Protein AF-H1Z1D9-F1 (afdb_monomer_lite)

Foldseek 3Di:
DPPPPLDDDDDDDDPDDDDPDDDDDDDDDDDDDDDDDDDDDDDDDDDDDDDDDDDPPPPPVPVVVVVVQLLVLLLVVVLLLQLLDQDKAFLLLVQVLVVVCVVVVLDPNHPFAFAADQQFTDTPSNVCCQCPPDPCPQQKDWDADDPPRPFRRTIIGGDPSSNVVNVCVVPPPPDDPSNVSSSVSSSSSSVLSVVADRLLSSLCRCQVPVNSNPHHPCPVVSLVCQLVRLVVCVVVVNDDPVVSCSRNPDDGDDDD

Structure (mmCIF, N/CA/C/O backbone):
data_AF-H1Z1D9-F1
#
_entry.id   AF-H1Z1D9-F1
#
loop_
_atom_site.group_PDB
_atom_site.id
_atom_site.type_symbol
_atom_site.label_atom_id
_atom_site.label_alt_id
_atom_site.label_comp_id
_atom_site.label_asym_id
_atom_site.label_entity_id
_atom_site.label_seq_id
_atom_site.pdbx_PDB_ins_code
_atom_site.Cartn_x
_atom_site.Cartn_y
_atom_site.Cartn_z
_atom_site.occupancy
_atom_site.B_iso_or_equiv
_atom_site.auth_seq_id
_atom_site.auth_comp_id
_atom_site.auth_asym_id
_atom_site.auth_atom_id
_atom_site.pdbx_PDB_model_num
ATOM 1 N N . MET A 1 1 ? 13.075 8.655 -6.740 1.00 42.19 1 MET A N 1
ATOM 2 C CA . MET A 1 1 ? 11.912 9.385 -6.188 1.00 42.19 1 MET A CA 1
ATOM 3 C C . MET A 1 1 ? 12.407 10.144 -4.973 1.00 42.19 1 MET A C 1
ATOM 5 O O . MET A 1 1 ? 12.744 9.509 -3.983 1.00 42.19 1 MET A O 1
ATOM 9 N N . ASN A 1 2 ? 12.557 11.463 -5.086 1.00 28.14 2 ASN A N 1
ATOM 10 C CA . ASN A 1 2 ? 12.865 12.292 -3.929 1.00 28.14 2 ASN A CA 1
ATOM 11 C C . ASN A 1 2 ? 11.572 12.380 -3.106 1.00 28.14 2 ASN A C 1
ATOM 13 O O . ASN A 1 2 ? 10.564 12.882 -3.600 1.00 28.14 2 ASN A O 1
ATOM 17 N N . TYR A 1 3 ? 11.547 11.786 -1.911 1.00 40.91 3 TYR A N 1
ATOM 18 C CA . TYR A 1 3 ? 10.323 11.652 -1.103 1.00 40.91 3 TYR A CA 1
ATOM 19 C C . TYR A 1 3 ? 9.764 12.999 -0.603 1.00 40.91 3 TYR A C 1
ATOM 21 O O . TYR A 1 3 ? 8.653 13.031 -0.061 1.00 40.91 3 TYR A O 1
ATOM 29 N N . ASP A 1 4 ? 10.505 14.080 -0.856 1.00 38.09 4 ASP A N 1
ATOM 30 C CA . ASP A 1 4 ? 10.227 15.456 -0.453 1.00 38.09 4 ASP A CA 1
ATOM 31 C C . ASP A 1 4 ? 9.283 16.216 -1.405 1.00 38.09 4 ASP A C 1
ATOM 33 O O . ASP A 1 4 ? 8.712 17.225 -1.009 1.00 38.09 4 ASP A O 1
ATOM 37 N N . GLU A 1 5 ? 9.038 15.740 -2.633 1.00 39.59 5 GLU A N 1
ATOM 38 C CA . GLU A 1 5 ? 8.245 16.495 -3.632 1.00 39.59 5 GLU A CA 1
ATOM 39 C C . GLU A 1 5 ? 6.719 16.284 -3.549 1.00 39.59 5 GLU A C 1
ATOM 41 O O . GLU A 1 5 ? 5.964 16.772 -4.390 1.00 39.59 5 GLU A O 1
ATOM 46 N N . ILE A 1 6 ? 6.221 15.597 -2.517 1.00 43.16 6 ILE A N 1
ATOM 47 C CA . ILE A 1 6 ? 4.777 15.479 -2.248 1.00 43.16 6 ILE A CA 1
ATOM 48 C C . ILE A 1 6 ? 4.385 16.482 -1.154 1.00 43.16 6 ILE A C 1
ATOM 50 O O . ILE A 1 6 ? 4.041 16.083 -0.044 1.00 43.16 6 ILE A O 1
ATOM 54 N N . ASN A 1 7 ? 4.467 17.781 -1.446 1.00 34.72 7 ASN A N 1
ATOM 55 C CA . ASN A 1 7 ? 3.727 18.828 -0.730 1.00 34.72 7 ASN A CA 1
ATOM 56 C C . ASN A 1 7 ? 3.834 20.171 -1.462 1.00 34.72 7 ASN A C 1
ATOM 58 O O . ASN A 1 7 ? 4.865 20.824 -1.415 1.00 34.72 7 ASN A O 1
ATOM 62 N N . ASP A 1 8 ? 2.750 20.567 -2.124 1.00 35.97 8 ASP A N 1
ATOM 63 C CA . ASP A 1 8 ? 2.088 21.858 -1.912 1.00 35.97 8 ASP A CA 1
ATOM 64 C C . ASP A 1 8 ? 0.805 21.886 -2.758 1.00 35.97 8 ASP A C 1
ATOM 66 O O . ASP A 1 8 ? 0.793 21.423 -3.896 1.00 35.97 8 ASP A O 1
ATOM 70 N N . ASN A 1 9 ? -0.279 22.416 -2.184 1.00 36.91 9 ASN A N 1
ATOM 71 C CA . ASN A 1 9 ? -1.657 22.500 -2.711 1.00 36.91 9 ASN A CA 1
ATOM 72 C C . ASN A 1 9 ? -2.605 21.336 -2.384 1.00 36.91 9 ASN A C 1
ATOM 74 O O . ASN A 1 9 ? -3.095 20.674 -3.291 1.00 36.91 9 ASN A O 1
ATOM 78 N N . MET A 1 10 ? -2.960 21.148 -1.107 1.00 35.94 10 MET A N 1
ATOM 79 C CA . MET A 1 10 ? -4.277 20.593 -0.735 1.00 35.94 10 MET A CA 1
ATOM 80 C C . MET A 1 10 ? -4.768 21.231 0.569 1.00 35.94 10 MET A C 1
ATOM 82 O O . MET A 1 10 ? -4.711 20.622 1.637 1.00 35.94 10 MET A O 1
ATOM 86 N N . ALA A 1 11 ? -5.214 22.482 0.466 1.00 37.25 11 ALA A N 1
ATOM 87 C CA . ALA A 1 11 ? -6.194 23.051 1.380 1.00 37.25 11 ALA A CA 1
ATOM 88 C C . ALA A 1 11 ? -7.560 22.982 0.684 1.00 37.25 11 ALA A C 1
ATOM 90 O O . ALA A 1 11 ? -7.650 23.275 -0.505 1.00 37.25 11 ALA A O 1
ATOM 91 N N . AS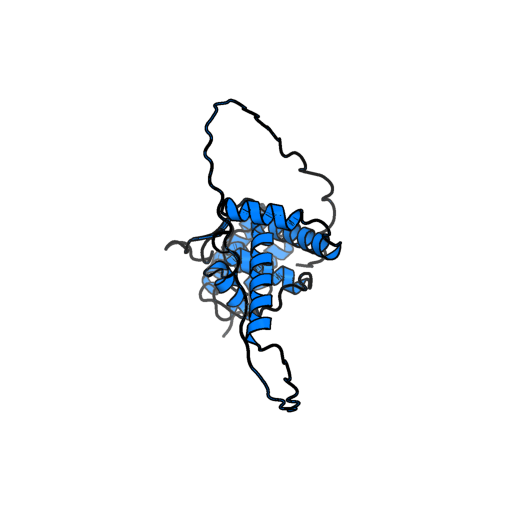P A 1 12 ? -8.569 22.575 1.449 1.00 38.94 12 ASP A N 1
ATOM 92 C CA . ASP A 1 12 ? -9.996 22.746 1.178 1.00 38.94 12 ASP A CA 1
ATOM 93 C C . ASP A 1 12 ? -10.566 22.065 -0.069 1.00 38.94 12 ASP A C 1
ATOM 95 O O . ASP A 1 12 ? -10.800 22.704 -1.083 1.00 38.94 12 ASP A O 1
ATOM 99 N N . GLU A 1 13 ? -10.913 20.781 0.043 1.00 39.66 13 GLU A N 1
ATOM 100 C CA . GLU A 1 13 ? -12.079 20.244 -0.670 1.00 39.66 13 GLU A CA 1
ATOM 101 C C . GLU A 1 13 ? -12.619 19.001 0.065 1.00 39.66 13 GLU A C 1
ATOM 103 O O . GLU A 1 13 ? -11.856 18.152 0.531 1.00 39.66 13 GLU A O 1
ATOM 108 N N . ASP A 1 14 ? -13.949 18.941 0.174 1.00 38.16 14 ASP A N 1
ATOM 109 C CA . ASP A 1 14 ? -14.804 17.908 0.781 1.00 38.16 14 ASP A CA 1
ATOM 110 C C . ASP A 1 14 ? -14.996 17.893 2.311 1.00 38.16 14 ASP A C 1
ATOM 112 O O . ASP A 1 14 ? -14.764 16.904 3.007 1.00 38.16 14 ASP A O 1
ATOM 116 N N . MET A 1 15 ? -15.607 18.973 2.815 1.00 42.34 15 MET A N 1
ATOM 117 C CA . MET A 1 15 ? -16.620 18.892 3.878 1.00 42.34 15 MET A CA 1
ATOM 118 C C . MET A 1 15 ? -18.004 19.249 3.316 1.00 42.34 15 MET A C 1
ATOM 120 O O . MET A 1 15 ? -18.524 20.328 3.577 1.00 42.34 15 MET A O 1
ATOM 124 N N . THR A 1 16 ? -18.629 18.348 2.559 1.00 36.41 16 THR A N 1
ATOM 125 C CA . THR A 1 16 ? -20.098 18.329 2.462 1.00 36.41 16 THR A CA 1
ATOM 126 C C . THR A 1 16 ? -20.572 16.880 2.489 1.00 36.41 16 THR A C 1
ATOM 128 O O . THR A 1 16 ? -20.627 16.209 1.465 1.00 36.41 16 THR A O 1
ATOM 131 N N . ASP A 1 17 ? -20.873 16.374 3.688 1.00 35.91 17 ASP A N 1
ATOM 132 C CA . ASP A 1 17 ? -21.684 15.166 3.837 1.00 35.91 17 ASP A CA 1
ATOM 133 C C . ASP A 1 17 ? -23.102 15.624 4.190 1.00 35.91 17 ASP A C 1
ATOM 135 O O . ASP A 1 17 ? -23.349 16.268 5.214 1.00 35.91 17 ASP A O 1
ATOM 139 N N . ASN A 1 18 ? -24.002 15.375 3.246 1.00 33.25 18 ASN A N 1
ATOM 140 C CA . ASN A 1 18 ? -25.396 15.778 3.260 1.00 33.25 18 ASN A CA 1
ATOM 141 C C . ASN A 1 18 ? -26.126 14.934 4.317 1.00 33.25 18 ASN A C 1
ATOM 143 O O . ASN A 1 18 ? -26.280 13.723 4.163 1.00 33.25 18 ASN A O 1
ATOM 147 N N . THR A 1 19 ? -26.523 15.560 5.422 1.00 34.78 19 THR A N 1
ATOM 148 C CA . THR A 1 19 ? -27.249 14.907 6.517 1.00 34.78 19 THR A CA 1
ATOM 149 C C . THR A 1 19 ? -28.750 15.041 6.286 1.00 34.78 19 THR A C 1
ATOM 151 O O . THR A 1 19 ? -29.388 15.956 6.796 1.00 34.78 19 THR A O 1
ATOM 154 N N . ASP A 1 20 ? -29.333 14.094 5.551 1.00 32.12 20 ASP A N 1
ATOM 155 C CA . ASP A 1 20 ? -30.786 13.903 5.553 1.00 32.12 20 ASP A CA 1
ATOM 156 C C . ASP A 1 20 ? -31.186 13.091 6.793 1.00 32.12 20 ASP A C 1
ATOM 158 O O . ASP A 1 20 ? -31.248 11.860 6.800 1.00 32.12 20 ASP A O 1
ATOM 162 N N . ILE A 1 21 ? -31.435 13.823 7.881 1.00 35.69 21 ILE A N 1
ATOM 163 C CA . ILE A 1 21 ? -32.107 13.333 9.085 1.00 35.69 21 ILE A CA 1
ATOM 164 C C . ILE A 1 21 ? -33.604 13.266 8.774 1.00 35.69 21 ILE A C 1
ATOM 166 O O . ILE A 1 21 ? -34.303 14.276 8.838 1.00 35.69 21 ILE A O 1
ATOM 170 N N . ASN A 1 22 ? -34.113 12.073 8.470 1.00 33.12 22 ASN A N 1
ATOM 171 C CA . ASN A 1 22 ? -35.552 11.819 8.482 1.00 33.12 22 ASN A CA 1
ATOM 172 C C . ASN A 1 22 ? -35.970 11.277 9.852 1.00 33.12 22 ASN A C 1
ATOM 174 O O . ASN A 1 22 ? -35.829 10.093 10.153 1.00 33.12 22 ASN A O 1
ATOM 178 N N . ASN A 1 23 ? -36.503 12.183 10.673 1.00 32.78 23 ASN A N 1
ATOM 179 C CA . ASN A 1 23 ? -37.298 11.861 11.849 1.00 32.78 23 ASN A CA 1
ATOM 180 C C . ASN A 1 23 ? -38.624 11.245 11.400 1.00 32.78 23 ASN A C 1
ATOM 182 O O . ASN A 1 23 ? -39.367 11.878 10.650 1.00 32.78 23 ASN A O 1
ATOM 186 N N . ASN A 1 24 ? -38.963 10.062 11.909 1.00 32.53 24 ASN A N 1
ATOM 187 C CA . ASN A 1 24 ? -40.350 9.626 11.918 1.00 32.53 24 ASN A CA 1
ATOM 188 C C . ASN A 1 24 ? -40.693 9.000 13.271 1.00 32.53 24 ASN A C 1
ATOM 190 O O . ASN A 1 24 ? -40.226 7.919 13.625 1.00 32.53 24 ASN A O 1
ATOM 194 N N . THR A 1 25 ? -41.490 9.748 14.026 1.00 34.12 25 THR A N 1
ATOM 195 C CA . THR A 1 25 ? -42.044 9.414 15.335 1.00 34.12 25 THR A CA 1
ATOM 196 C C . THR A 1 25 ? -43.510 9.042 15.152 1.00 34.12 25 THR A C 1
ATOM 198 O O . THR A 1 25 ? -44.300 9.846 14.671 1.00 34.12 25 THR A O 1
ATOM 201 N N . SER A 1 26 ? -43.879 7.832 15.549 1.00 33.22 26 SER A N 1
ATOM 202 C CA . SER A 1 26 ? -45.204 7.397 16.028 1.00 33.22 26 SER A CA 1
ATOM 203 C C . SER A 1 26 ? -45.014 5.920 16.382 1.00 33.22 26 SER A C 1
ATOM 205 O O . SER A 1 26 ? -44.344 5.212 15.641 1.00 33.22 26 SER A O 1
ATOM 207 N N . GLY A 1 27 ? -45.415 5.375 17.518 1.00 31.80 27 GLY A N 1
ATOM 208 C CA . GLY A 1 27 ? -46.494 5.666 18.452 1.00 31.80 27 GLY A CA 1
ATOM 209 C C . GLY A 1 27 ? -47.017 4.287 18.891 1.00 31.80 27 GLY A C 1
ATOM 210 O O . GLY A 1 27 ? -46.892 3.345 18.116 1.00 31.80 27 GLY A O 1
ATOM 211 N N . GLU A 1 28 ? -47.587 4.207 20.096 1.00 35.94 28 GLU A N 1
ATOM 212 C CA . GLU A 1 28 ? -48.205 3.042 20.779 1.00 35.94 28 GLU A CA 1
ATOM 213 C C . GLU A 1 28 ? -47.303 2.393 21.850 1.00 35.94 28 GLU A C 1
ATOM 215 O O . GLU A 1 28 ? -46.236 1.878 21.537 1.00 35.94 28 GLU A O 1
ATOM 220 N N . ASP A 1 29 ? -47.489 2.569 23.163 1.00 33.94 29 ASP A N 1
ATOM 221 C CA . ASP A 1 29 ? -48.585 2.443 24.158 1.00 33.94 29 ASP A CA 1
ATOM 222 C C . ASP A 1 29 ? -48.533 1.143 24.995 1.00 33.94 29 ASP A C 1
ATOM 224 O O . ASP A 1 29 ? -48.533 0.035 24.475 1.00 33.94 29 ASP A O 1
ATOM 228 N N . MET A 1 30 ? -48.523 1.373 26.316 1.00 37.16 30 MET A N 1
ATOM 229 C CA . MET A 1 30 ? -48.934 0.562 27.480 1.00 37.16 30 MET A CA 1
ATOM 230 C C . MET A 1 30 ? -48.513 -0.917 27.634 1.00 37.16 30 MET A C 1
ATOM 232 O O . MET A 1 30 ? -48.925 -1.801 26.893 1.00 37.16 30 MET A O 1
ATOM 236 N N . THR A 1 31 ? -47.901 -1.251 28.779 1.00 39.47 31 THR A N 1
ATOM 237 C CA . THR A 1 31 ? -48.629 -1.760 29.972 1.00 39.47 31 THR A CA 1
ATOM 238 C C . THR A 1 31 ? -47.690 -2.071 31.149 1.00 39.47 31 THR A C 1
ATOM 240 O O . THR A 1 31 ? -46.554 -2.508 30.978 1.00 39.47 31 THR A O 1
ATOM 243 N N . ASP A 1 32 ? -48.210 -1.818 32.353 1.00 33.72 32 ASP A N 1
ATOM 244 C CA . ASP A 1 32 ? -47.661 -2.126 33.677 1.00 33.72 32 ASP A CA 1
ATOM 245 C C . ASP A 1 32 ? -47.302 -3.608 33.875 1.00 33.72 32 ASP A C 1
ATOM 247 O O . ASP A 1 32 ? -48.065 -4.474 33.452 1.00 33.72 32 ASP A O 1
ATOM 251 N N . ASN A 1 33 ? -46.276 -3.914 34.687 1.00 36.16 33 ASN A N 1
ATOM 252 C CA . ASN A 1 33 ? -46.515 -4.754 35.868 1.00 36.16 33 ASN A CA 1
ATOM 253 C C . ASN A 1 33 ? -45.403 -4.698 36.934 1.00 36.16 33 ASN A C 1
ATOM 255 O O . ASN A 1 33 ? -44.207 -4.701 36.666 1.00 36.16 33 ASN A O 1
ATOM 259 N N . THR A 1 34 ? -45.911 -4.707 38.157 1.00 35.50 34 THR A N 1
ATOM 260 C CA . THR A 1 34 ? -45.347 -4.770 39.505 1.00 35.50 34 THR A CA 1
ATOM 261 C C . THR A 1 34 ? -44.345 -5.901 39.791 1.00 35.50 34 THR A C 1
ATOM 263 O O . THR A 1 34 ? -44.388 -6.959 39.168 1.00 35.50 34 THR A O 1
ATOM 266 N N . GLY A 1 35 ? -43.512 -5.728 40.832 1.00 31.30 35 GLY A N 1
ATOM 267 C CA . GLY A 1 35 ? -42.860 -6.870 41.490 1.00 31.30 35 GLY A CA 1
ATOM 268 C C . GLY A 1 35 ? -41.623 -6.570 42.337 1.00 31.30 35 GLY A C 1
ATOM 269 O O . GLY A 1 35 ? -40.514 -6.920 41.950 1.00 31.30 35 GLY A O 1
ATOM 270 N N . SER A 1 36 ? -41.809 -5.982 43.519 1.00 36.00 36 SER A N 1
ATOM 271 C CA . SER A 1 36 ? -40.799 -5.894 44.582 1.00 36.00 36 SER A CA 1
ATOM 272 C C . SER A 1 36 ? -40.370 -7.275 45.101 1.00 36.00 36 SER A C 1
ATOM 274 O O . SER A 1 36 ? -41.224 -8.137 45.314 1.00 36.00 36 SER A O 1
ATOM 276 N N . ARG A 1 37 ? -39.084 -7.445 45.446 1.00 36.78 37 ARG A N 1
ATOM 277 C CA . ARG A 1 37 ? -38.657 -8.300 46.572 1.00 36.78 37 ARG A CA 1
ATOM 278 C C . ARG A 1 37 ? -37.231 -7.979 47.035 1.00 36.78 37 ARG A C 1
ATOM 280 O O . ARG A 1 37 ? -36.258 -8.310 46.370 1.00 36.78 37 ARG A O 1
ATOM 287 N N . GLU A 1 38 ? -37.152 -7.358 48.208 1.00 39.19 38 GLU A N 1
ATOM 288 C CA . GLU A 1 38 ? -36.009 -7.397 49.124 1.00 39.19 38 GLU A CA 1
ATOM 289 C C . GLU A 1 38 ? -35.933 -8.781 49.780 1.00 39.19 38 GLU A C 1
ATOM 291 O O . GLU A 1 38 ? -36.987 -9.286 50.164 1.00 39.19 38 GLU A O 1
ATOM 296 N N . ILE A 1 39 ? -34.728 -9.333 49.994 1.00 37.66 39 ILE A N 1
ATOM 297 C CA . ILE A 1 39 ? -34.368 -10.112 51.197 1.00 37.66 39 ILE A CA 1
ATOM 298 C C . ILE A 1 39 ? -32.866 -9.906 51.483 1.00 37.66 39 ILE A C 1
ATOM 300 O O . ILE A 1 39 ? -32.019 -10.183 50.638 1.00 37.66 39 ILE A O 1
ATOM 304 N N . ASN A 1 40 ? -32.577 -9.426 52.694 1.00 31.92 40 ASN A N 1
ATOM 305 C CA . ASN A 1 40 ? -31.265 -9.337 53.342 1.00 31.92 40 ASN A CA 1
ATOM 306 C C . ASN A 1 40 ? -30.726 -10.722 53.749 1.00 31.92 40 ASN A C 1
ATOM 308 O O . ASN A 1 40 ? -31.523 -11.601 54.070 1.00 31.92 40 ASN A O 1
ATOM 312 N N . ASN A 1 41 ? -29.400 -10.883 53.851 1.00 33.19 41 ASN A N 1
ATOM 313 C CA . ASN A 1 41 ? -28.703 -11.228 55.108 1.00 33.19 41 ASN A CA 1
ATOM 314 C C . ASN A 1 41 ? -27.223 -11.598 54.872 1.00 33.19 41 ASN A C 1
ATOM 316 O O . ASN A 1 41 ? -26.903 -12.562 54.183 1.00 33.19 41 ASN A O 1
ATOM 320 N N . ASP A 1 42 ? -26.363 -10.818 55.520 1.00 36.12 42 ASP A N 1
ATOM 321 C CA . ASP A 1 42 ? -24.997 -11.114 55.993 1.00 36.12 42 ASP A CA 1
ATOM 322 C C . ASP A 1 42 ? -25.107 -11.781 57.404 1.00 36.12 42 ASP A C 1
ATOM 324 O O . ASP A 1 42 ? -26.243 -11.911 57.882 1.00 36.12 42 ASP A O 1
ATOM 328 N N . PRO A 1 43 ? -24.062 -12.044 58.226 1.00 57.59 43 PRO A N 1
ATOM 329 C CA . PRO A 1 43 ? -22.663 -12.479 58.032 1.00 57.59 43 PRO A CA 1
ATOM 330 C C . PRO A 1 43 ? -22.292 -13.716 58.903 1.00 57.59 43 PRO A C 1
ATOM 332 O O . PRO A 1 43 ? -22.938 -14.017 59.904 1.00 57.59 43 PRO A O 1
ATOM 335 N N . SER A 1 44 ? -21.157 -14.359 58.611 1.00 36.00 44 SER A N 1
ATOM 336 C CA . SER A 1 44 ? -20.278 -15.073 59.573 1.00 36.00 44 SER A CA 1
ATOM 337 C C . SER A 1 44 ? -19.058 -15.564 58.782 1.00 36.00 44 SER A C 1
ATOM 339 O O . SER A 1 44 ? -19.258 -16.148 57.724 1.00 36.00 44 SER A O 1
ATOM 341 N N . GLY A 1 45 ? -17.791 -15.389 59.143 1.00 32.69 45 GLY A N 1
ATOM 342 C CA . GLY A 1 45 ? -17.144 -15.221 60.439 1.00 32.69 45 GLY A CA 1
ATOM 343 C C . GLY A 1 45 ? -15.901 -16.130 60.425 1.00 32.69 45 GLY A C 1
ATOM 344 O O . GLY A 1 45 ? -15.989 -17.230 59.891 1.00 32.69 45 GLY A O 1
ATOM 345 N N . GLU A 1 46 ? -14.802 -15.656 61.027 1.00 36.44 46 GLU A N 1
ATOM 346 C CA . GLU A 1 46 ? -13.522 -16.351 61.310 1.00 36.44 46 GLU A CA 1
ATOM 347 C C . GLU A 1 46 ? -12.483 -16.450 60.171 1.00 36.44 46 GLU A C 1
ATOM 349 O O . GLU A 1 46 ? -12.825 -16.666 59.016 1.00 36.44 46 GLU A O 1
ATOM 354 N N . ASP A 1 47 ? -11.169 -16.437 60.406 1.00 33.50 47 ASP A N 1
ATOM 355 C CA . ASP A 1 47 ? -10.266 -15.731 61.331 1.00 33.50 47 ASP A CA 1
ATOM 356 C C . ASP A 1 47 ? -8.824 -16.020 60.830 1.00 33.50 47 ASP A C 1
ATOM 358 O O . ASP A 1 47 ? -8.585 -17.054 60.212 1.00 33.50 47 ASP A O 1
ATOM 362 N N . MET A 1 48 ? -7.887 -15.111 61.119 1.00 38.19 48 MET A N 1
ATOM 363 C CA . MET A 1 48 ? -6.411 -15.238 61.172 1.00 38.19 48 MET A CA 1
ATOM 364 C C . MET A 1 48 ? -5.616 -16.105 60.157 1.00 38.19 48 MET A C 1
ATOM 366 O O . MET A 1 48 ? -5.655 -17.331 60.156 1.00 38.19 48 MET A O 1
ATOM 370 N N . THR A 1 49 ? -4.636 -15.490 59.477 1.00 40.50 49 THR A N 1
ATOM 371 C CA . THR A 1 49 ? -3.219 -15.509 59.926 1.00 40.50 49 THR A CA 1
ATOM 372 C C . THR A 1 49 ? -2.314 -14.635 59.045 1.00 40.50 49 THR A C 1
ATOM 374 O O . THR A 1 49 ? -2.383 -14.657 57.817 1.00 40.50 49 THR A O 1
ATOM 377 N N . ASP A 1 50 ? -1.441 -13.878 59.715 1.00 37.28 50 ASP A N 1
ATOM 378 C CA . ASP A 1 50 ? -0.268 -13.198 59.163 1.00 37.28 50 ASP A CA 1
ATOM 379 C C . ASP A 1 50 ? 0.658 -14.172 58.421 1.00 37.28 50 ASP A C 1
ATOM 381 O O . ASP A 1 50 ? 1.032 -15.217 58.956 1.00 37.28 50 ASP A O 1
ATOM 385 N N . ASN A 1 51 ? 1.153 -13.761 57.252 1.00 37.91 51 ASN A N 1
ATOM 386 C CA . ASN A 1 51 ? 2.512 -14.112 56.858 1.00 37.91 51 ASN A CA 1
ATOM 387 C C . ASN A 1 51 ? 3.132 -13.003 56.003 1.00 37.91 51 ASN A C 1
ATOM 389 O O . ASN A 1 51 ? 2.900 -12.881 54.799 1.00 37.91 51 ASN A O 1
ATOM 393 N N . THR A 1 52 ? 3.948 -12.193 56.668 1.00 43.59 52 THR A N 1
ATOM 394 C CA . THR A 1 52 ? 4.929 -11.290 56.077 1.00 43.59 52 THR A CA 1
ATOM 395 C C . THR A 1 52 ? 5.936 -12.091 55.257 1.00 43.59 52 THR A C 1
ATOM 397 O O . THR A 1 52 ? 6.872 -12.683 55.790 1.00 43.59 52 THR A O 1
ATOM 400 N N . GLY A 1 53 ? 5.753 -12.083 53.943 1.00 31.58 53 GLY A N 1
ATOM 401 C CA . GLY A 1 53 ? 6.708 -12.614 52.986 1.00 31.58 53 GLY A CA 1
ATOM 402 C C . GLY A 1 53 ? 6.765 -11.693 51.784 1.00 31.58 53 GLY A C 1
ATOM 403 O O . GLY A 1 53 ? 6.110 -11.954 50.780 1.00 31.58 53 GLY A O 1
ATOM 404 N N . SER A 1 54 ? 7.530 -10.607 51.906 1.00 41.84 54 SER A N 1
ATOM 405 C CA . SER A 1 54 ? 7.914 -9.732 50.802 1.00 41.84 54 SER A CA 1
ATOM 406 C C . SER A 1 54 ? 8.596 -10.558 49.710 1.00 41.84 54 SER A C 1
ATOM 408 O O . SER A 1 54 ? 9.803 -10.784 49.736 1.00 41.84 54 SER A O 1
ATOM 410 N N . ARG A 1 55 ? 7.808 -11.047 48.754 1.00 37.00 55 ARG A N 1
ATOM 411 C CA . ARG A 1 55 ? 8.285 -11.387 47.421 1.00 37.00 55 ARG A CA 1
ATOM 412 C C . ARG A 1 55 ? 8.071 -10.138 46.595 1.00 37.00 55 ARG A C 1
ATOM 414 O O . ARG A 1 55 ? 6.937 -9.794 46.280 1.00 37.00 55 ARG A O 1
ATOM 421 N N . GLU A 1 56 ? 9.165 -9.452 46.294 1.00 39.59 56 GLU A N 1
ATOM 422 C CA . GLU A 1 56 ? 9.218 -8.525 45.173 1.00 39.59 56 GLU A CA 1
ATOM 423 C C . GLU A 1 56 ? 8.771 -9.306 43.935 1.00 39.59 56 GLU A C 1
ATOM 425 O O . GLU A 1 56 ? 9.509 -10.115 43.369 1.00 39.59 56 GLU A O 1
ATOM 430 N N . ILE A 1 57 ? 7.499 -9.139 43.577 1.00 39.31 57 ILE A N 1
ATOM 431 C CA . ILE A 1 57 ? 7.002 -9.510 42.266 1.00 39.31 57 ILE A CA 1
ATOM 432 C C . ILE A 1 57 ? 7.632 -8.475 41.344 1.00 39.31 57 ILE A C 1
ATOM 434 O O . ILE A 1 57 ? 7.143 -7.354 41.216 1.00 39.31 57 ILE A O 1
ATOM 438 N N . ASN A 1 58 ? 8.770 -8.837 40.758 1.00 36.69 58 ASN A N 1
ATOM 439 C CA . ASN A 1 58 ? 9.242 -8.199 39.545 1.00 36.69 58 ASN A CA 1
ATOM 440 C C . ASN A 1 58 ? 8.166 -8.456 38.486 1.00 36.69 58 ASN A C 1
ATOM 442 O O . ASN A 1 58 ? 8.197 -9.470 37.792 1.00 36.69 58 ASN A O 1
ATOM 446 N N . ASN A 1 59 ? 7.179 -7.562 38.429 1.00 42.06 59 ASN A N 1
ATOM 447 C CA . ASN A 1 59 ? 6.298 -7.389 37.288 1.00 42.06 59 ASN A CA 1
ATOM 448 C C . ASN A 1 59 ? 7.167 -6.843 36.152 1.00 42.06 59 ASN A C 1
ATOM 450 O O . ASN A 1 59 ? 7.161 -5.648 35.867 1.00 42.06 59 ASN A O 1
ATOM 454 N N . ASP A 1 60 ? 7.978 -7.711 35.553 1.00 48.44 60 ASP A N 1
ATOM 455 C CA . ASP A 1 60 ? 8.335 -7.520 34.158 1.00 48.44 60 ASP A CA 1
ATOM 456 C C . ASP A 1 60 ? 7.031 -7.778 33.395 1.00 48.44 60 ASP A C 1
ATOM 458 O O . ASP A 1 60 ? 6.514 -8.896 33.500 1.00 48.44 60 ASP A O 1
ATOM 462 N N . PRO A 1 61 ? 6.412 -6.767 32.753 1.00 43.78 61 PRO A N 1
ATOM 463 C CA . PRO A 1 61 ? 5.210 -6.986 31.966 1.00 43.78 61 PRO A CA 1
ATOM 464 C C . PRO A 1 61 ? 5.567 -8.028 30.913 1.00 43.78 61 PRO A C 1
ATOM 466 O O . PRO A 1 61 ? 6.356 -7.774 29.996 1.00 43.78 61 PRO A O 1
ATOM 469 N N . SER A 1 62 ? 5.060 -9.238 31.146 1.00 44.12 62 SER A N 1
ATOM 470 C CA . SER A 1 62 ? 5.326 -10.439 30.371 1.00 44.12 62 SER A CA 1
ATOM 471 C C . SER A 1 62 ? 5.205 -10.118 28.889 1.00 44.12 62 SER A C 1
ATOM 473 O O . SER A 1 62 ? 4.286 -9.396 28.504 1.00 44.12 62 SER A O 1
ATOM 475 N N . GLY A 1 63 ? 6.110 -10.646 28.059 1.00 52.56 63 GLY A N 1
ATOM 476 C CA . GLY A 1 63 ? 6.169 -10.361 26.617 1.00 52.56 63 GLY A CA 1
ATOM 477 C C . GLY A 1 63 ? 4.831 -10.484 25.871 1.00 52.56 63 GLY A C 1
ATOM 478 O O . GLY A 1 63 ? 4.656 -9.838 24.841 1.00 52.56 63 GLY A O 1
ATOM 479 N N . ASP A 1 64 ? 3.873 -11.223 26.430 1.00 59.03 64 ASP A N 1
ATOM 480 C CA . ASP A 1 64 ? 2.505 -11.363 25.933 1.00 59.03 64 ASP A CA 1
ATOM 481 C C . ASP A 1 64 ? 1.679 -10.058 26.001 1.00 59.03 64 ASP A C 1
ATOM 483 O O . ASP A 1 64 ? 0.947 -9.761 25.059 1.00 59.03 64 ASP A O 1
ATOM 487 N N . GLU A 1 65 ? 1.824 -9.230 27.046 1.00 60.16 65 GLU A N 1
ATOM 488 C CA . GLU A 1 65 ? 1.101 -7.946 27.156 1.00 60.16 65 GLU A CA 1
ATOM 489 C C . GLU A 1 65 ? 1.616 -6.929 26.129 1.00 60.16 65 GLU A C 1
ATOM 491 O O . GLU A 1 65 ? 0.830 -6.320 25.404 1.00 60.16 65 GLU A O 1
ATOM 496 N N . LYS A 1 66 ? 2.944 -6.818 25.981 1.00 63.09 66 LYS A N 1
ATOM 497 C CA . LYS A 1 66 ? 3.560 -5.945 24.964 1.00 63.09 66 LYS A CA 1
ATOM 498 C C . LYS A 1 66 ? 3.199 -6.378 23.543 1.00 63.09 66 LYS A C 1
ATOM 500 O O . LYS A 1 66 ? 2.962 -5.534 22.682 1.00 63.09 66 LYS A O 1
ATOM 505 N N . SER A 1 67 ? 3.146 -7.687 23.293 1.00 65.44 67 SER A N 1
ATOM 506 C CA . SER A 1 67 ? 2.735 -8.230 21.995 1.00 65.44 67 SER A CA 1
ATOM 507 C C . SER A 1 67 ? 1.278 -7.884 21.669 1.00 65.44 67 SER A C 1
ATOM 509 O O . SER A 1 67 ? 0.969 -7.556 20.521 1.00 65.44 67 SER A O 1
ATOM 511 N N . GLY A 1 68 ? 0.388 -7.927 22.666 1.00 76.12 68 GLY A N 1
ATOM 512 C CA . GLY A 1 68 ? -1.016 -7.553 22.502 1.00 76.12 68 GLY A CA 1
ATOM 513 C C . GLY A 1 68 ? -1.205 -6.076 22.147 1.00 76.12 68 GLY A C 1
ATOM 514 O O . GLY A 1 68 ? -1.924 -5.749 21.200 1.00 76.12 68 GLY A O 1
ATOM 515 N N . ASP A 1 69 ? -0.492 -5.183 22.836 1.00 82.19 69 ASP A N 1
ATOM 516 C CA . ASP A 1 69 ? -0.551 -3.740 22.574 1.00 82.19 69 ASP A CA 1
ATOM 517 C C . ASP A 1 69 ? -0.077 -3.385 21.155 1.00 82.19 69 ASP A C 1
ATOM 519 O O . ASP A 1 69 ? -0.702 -2.571 20.465 1.00 82.19 69 ASP A O 1
ATOM 523 N N . LEU A 1 70 ? 0.987 -4.039 20.676 1.00 85.75 70 LEU A N 1
ATOM 524 C CA . LEU A 1 70 ? 1.503 -3.842 19.318 1.00 85.75 70 LEU A CA 1
ATOM 525 C C . LEU A 1 70 ? 0.524 -4.333 18.246 1.00 85.75 70 LEU A C 1
ATOM 527 O O . LEU A 1 70 ? 0.306 -3.640 17.249 1.00 85.75 70 LEU A O 1
ATOM 531 N N . LYS A 1 71 ? -0.104 -5.498 18.446 1.00 88.69 71 LYS A N 1
ATOM 532 C CA . LYS A 1 71 ? -1.092 -6.034 17.497 1.00 88.69 71 LYS A CA 1
ATOM 533 C C . LYS A 1 71 ? -2.352 -5.166 17.454 1.00 88.69 71 LYS A C 1
ATOM 535 O O . LYS A 1 71 ? -2.842 -4.850 16.368 1.00 88.69 71 LYS A O 1
ATOM 540 N N . PHE A 1 72 ? -2.819 -4.685 18.606 1.00 91.38 72 PHE A N 1
ATOM 541 C CA . PHE A 1 72 ? -3.912 -3.716 18.673 1.00 91.38 72 PHE A CA 1
ATOM 542 C C . PHE A 1 72 ? -3.576 -2.416 17.927 1.00 91.38 72 PHE A C 1
ATOM 544 O O . PHE A 1 72 ? -4.398 -1.915 17.152 1.00 91.38 72 PHE A O 1
ATOM 551 N N . ALA A 1 73 ? -2.374 -1.869 18.127 1.00 90.44 73 ALA A N 1
ATOM 552 C CA . ALA A 1 73 ? -1.924 -0.664 17.432 1.00 90.44 73 ALA A CA 1
ATOM 553 C C . ALA A 1 73 ? -1.875 -0.868 15.909 1.00 90.44 73 ALA A C 1
ATOM 555 O O . ALA A 1 73 ? -2.393 -0.035 15.160 1.00 90.44 73 ALA A O 1
ATOM 556 N N . LEU A 1 74 ? -1.342 -2.005 15.454 1.00 92.19 74 LEU A N 1
ATOM 557 C CA . LEU A 1 74 ? -1.281 -2.376 14.042 1.00 92.19 74 LEU A CA 1
ATOM 558 C C . LEU A 1 74 ? -2.671 -2.461 13.406 1.00 92.19 74 LEU A C 1
ATOM 560 O O . LEU A 1 74 ? -2.916 -1.823 12.381 1.00 92.19 74 LEU A O 1
ATOM 564 N N . GLU A 1 75 ? -3.604 -3.190 14.018 1.00 95.19 75 GLU A N 1
ATOM 565 C CA . GLU A 1 75 ? -4.972 -3.301 13.505 1.00 95.19 75 GLU A CA 1
ATOM 566 C C . GLU A 1 75 ? -5.665 -1.931 13.426 1.00 95.19 75 GLU A C 1
ATOM 568 O O . GLU A 1 75 ? -6.347 -1.630 12.441 1.00 95.19 75 GLU A O 1
ATOM 573 N N . ASN A 1 76 ? -5.443 -1.050 14.408 1.00 94.12 76 ASN A N 1
ATOM 574 C CA . ASN A 1 76 ? -5.936 0.326 14.343 1.00 94.12 76 ASN A CA 1
ATOM 575 C C . ASN A 1 76 ? -5.305 1.105 13.186 1.00 94.12 76 ASN A C 1
ATOM 577 O O . ASN A 1 76 ? -6.021 1.785 12.450 1.00 94.12 76 ASN A O 1
ATOM 581 N N . SER A 1 77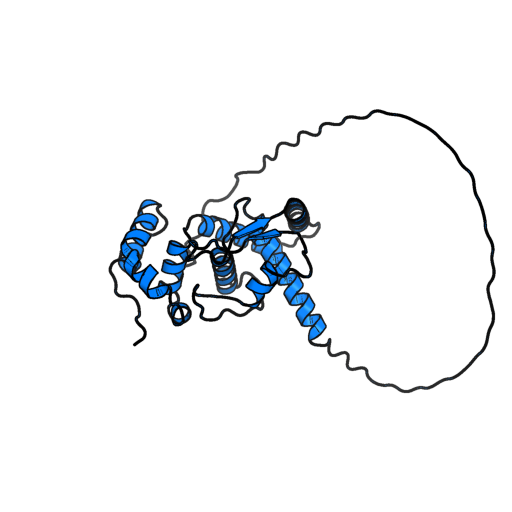 ? -3.997 0.996 12.964 1.00 94.00 77 SER A N 1
ATOM 582 C CA . SER A 1 77 ? -3.361 1.620 11.802 1.00 94.00 77 SER A CA 1
ATOM 583 C C . SER A 1 77 ? -3.922 1.076 10.485 1.00 94.00 77 SER A C 1
ATOM 585 O O . SER A 1 77 ? -4.164 1.859 9.563 1.00 94.00 77 SER A O 1
ATOM 587 N N . VAL A 1 78 ? -4.205 -0.230 10.394 1.00 96.00 78 VAL A N 1
ATOM 588 C CA . VAL A 1 78 ? -4.860 -0.837 9.223 1.00 96.00 78 VAL A CA 1
ATOM 589 C C . VAL A 1 78 ? -6.230 -0.201 9.014 1.00 96.00 78 VAL A C 1
ATOM 591 O O . VAL A 1 78 ? -6.514 0.287 7.919 1.00 96.00 78 VAL A O 1
ATOM 594 N N . LEU A 1 79 ? -7.047 -0.103 10.066 1.00 97.25 79 LEU A N 1
ATOM 595 C CA . LEU A 1 79 ? -8.349 0.563 10.020 1.00 97.25 79 LEU A CA 1
ATOM 596 C C . LEU A 1 79 ? -8.242 2.002 9.493 1.00 97.25 79 LEU A C 1
ATOM 598 O O . LEU A 1 79 ? -9.058 2.417 8.666 1.00 97.25 79 LEU A O 1
ATOM 602 N N . LEU A 1 80 ? -7.237 2.763 9.935 1.00 95.69 80 LEU A N 1
ATOM 603 C CA . LEU A 1 80 ? -7.027 4.143 9.495 1.00 95.69 80 LEU A CA 1
ATOM 604 C C . LEU A 1 80 ? -6.639 4.235 8.013 1.00 95.69 80 LEU A C 1
ATOM 606 O O . LEU A 1 80 ? -7.179 5.082 7.296 1.00 95.69 80 LEU A O 1
ATOM 610 N N . VAL A 1 81 ? -5.745 3.362 7.539 1.00 96.12 81 VAL A N 1
ATOM 611 C CA . VAL A 1 81 ? -5.332 3.308 6.125 1.00 96.12 81 VAL A CA 1
ATOM 612 C C . VAL A 1 81 ? -6.494 2.890 5.225 1.00 96.12 81 VAL A C 1
ATOM 614 O O . VAL A 1 81 ? -6.709 3.493 4.167 1.00 96.12 81 VAL A O 1
ATOM 617 N N . LEU A 1 82 ? -7.274 1.895 5.651 1.00 97.19 82 LEU A N 1
ATOM 618 C CA . LEU A 1 82 ? -8.465 1.448 4.937 1.00 97.19 82 LEU A CA 1
ATOM 619 C C . LEU A 1 82 ? -9.538 2.543 4.899 1.00 97.19 82 LEU A C 1
ATOM 621 O O . LEU A 1 82 ? -10.094 2.822 3.842 1.00 97.19 82 LEU A O 1
ATOM 625 N N . GLY A 1 83 ? -9.806 3.206 6.025 1.00 96.50 83 GLY A N 1
ATOM 626 C CA . GLY A 1 83 ? -10.842 4.237 6.123 1.00 96.50 83 GLY A CA 1
ATOM 627 C C . GLY A 1 83 ? -10.498 5.547 5.419 1.00 96.50 83 GLY A C 1
ATOM 628 O O . GLY A 1 83 ? -11.399 6.288 5.026 1.00 96.50 83 GLY A O 1
ATOM 629 N N . ALA A 1 84 ? -9.213 5.813 5.177 1.00 95.12 84 ALA A N 1
ATOM 630 C CA . ALA A 1 84 ? -8.759 6.991 4.444 1.00 95.12 84 ALA A CA 1
ATOM 631 C C . ALA A 1 84 ? -9.214 7.023 2.971 1.00 95.12 84 ALA A C 1
ATOM 633 O O . ALA A 1 84 ? -9.112 8.068 2.325 1.00 95.12 84 ALA A O 1
ATOM 634 N N . ASN A 1 85 ? -9.714 5.913 2.414 1.00 92.50 85 ASN A N 1
ATOM 635 C CA . ASN A 1 85 ? -10.314 5.894 1.083 1.00 92.50 85 ASN A CA 1
ATOM 636 C C . ASN A 1 85 ? -11.408 4.822 0.966 1.00 92.50 85 ASN A C 1
ATOM 638 O O . ASN A 1 85 ? -11.187 3.672 1.314 1.00 92.50 85 ASN A O 1
ATOM 642 N N . LYS A 1 86 ? -12.565 5.161 0.383 1.00 88.88 86 LYS A N 1
ATOM 643 C CA . LYS A 1 86 ? -13.700 4.227 0.237 1.00 88.88 86 LYS A CA 1
ATOM 644 C C . LYS A 1 86 ? -13.432 3.049 -0.724 1.00 88.88 86 LYS A C 1
ATOM 646 O O . LYS A 1 86 ? -14.210 2.098 -0.741 1.00 88.88 86 LYS A O 1
ATOM 651 N N . LYS A 1 87 ? -12.383 3.103 -1.554 1.00 92.25 87 LYS A N 1
ATOM 652 C CA . LYS A 1 87 ? -12.040 2.044 -2.519 1.00 92.25 87 LYS A CA 1
ATOM 653 C C . LYS A 1 87 ? -11.392 0.839 -1.833 1.00 92.25 87 LYS A C 1
ATOM 655 O O . LYS A 1 87 ? -10.552 1.008 -0.948 1.00 92.25 87 LYS A O 1
ATOM 660 N N . LYS A 1 88 ? -11.712 -0.363 -2.334 1.00 94.50 88 LYS A N 1
ATOM 661 C CA . LYS A 1 88 ? -10.990 -1.599 -1.993 1.00 94.50 88 LYS A CA 1
ATOM 662 C C . LYS A 1 88 ? -9.483 -1.431 -2.212 1.00 94.50 88 LYS A C 1
ATOM 664 O O . LYS A 1 88 ? -9.071 -0.680 -3.098 1.00 94.50 88 LYS A O 1
ATOM 669 N N . ILE A 1 89 ? -8.678 -2.130 -1.422 1.00 96.75 89 ILE A N 1
ATOM 670 C CA . ILE A 1 89 ? -7.215 -2.136 -1.530 1.00 96.75 89 ILE A CA 1
ATOM 671 C C . ILE A 1 89 ? -6.717 -3.568 -1.719 1.00 96.75 89 ILE A C 1
ATOM 673 O O . ILE A 1 89 ? -7.328 -4.483 -1.176 1.00 96.75 89 ILE A O 1
ATOM 677 N N . SER A 1 90 ? -5.646 -3.768 -2.480 1.00 97.31 90 SER A N 1
ATOM 678 C CA . SER A 1 90 ? -4.918 -5.038 -2.493 1.00 97.31 90 SER A CA 1
ATOM 679 C C . SER A 1 90 ? -4.047 -5.178 -1.236 1.00 97.31 90 SER A C 1
ATOM 681 O O . SER A 1 90 ? -3.628 -4.168 -0.661 1.00 97.31 90 SER A O 1
ATOM 683 N N . LEU A 1 91 ? -3.753 -6.405 -0.800 1.00 97.38 91 LEU A N 1
ATOM 684 C CA . LEU A 1 91 ? -2.800 -6.630 0.294 1.00 97.38 91 LEU A CA 1
ATOM 685 C C . LEU A 1 91 ? -1.421 -6.069 -0.079 1.00 97.38 91 LEU A C 1
ATOM 687 O O . LEU A 1 91 ? -0.823 -5.346 0.713 1.00 97.38 91 LEU A O 1
ATOM 691 N N . LEU A 1 92 ? -0.988 -6.276 -1.326 1.00 96.69 92 LEU A N 1
ATOM 692 C CA . LEU A 1 92 ? 0.225 -5.674 -1.875 1.00 96.69 92 LEU A CA 1
ATOM 693 C C . LEU A 1 92 ? 0.264 -4.159 -1.641 1.00 96.69 92 LEU A C 1
ATOM 695 O O . LEU A 1 92 ? 1.248 -3.628 -1.129 1.00 96.69 92 LEU A O 1
ATOM 699 N N . LEU A 1 93 ? -0.786 -3.440 -2.041 1.00 96.25 93 LEU A N 1
ATOM 700 C CA . LEU A 1 93 ? -0.809 -1.988 -1.918 1.00 96.25 93 LEU A CA 1
ATOM 701 C C . LEU A 1 93 ? -0.808 -1.545 -0.452 1.00 96.25 93 LEU A C 1
ATOM 703 O O . LEU A 1 93 ? -0.194 -0.527 -0.130 1.00 96.25 93 LEU A O 1
ATOM 707 N N . LEU A 1 94 ? -1.466 -2.301 0.431 1.00 96.62 94 LEU A N 1
ATOM 708 C CA . LEU A 1 94 ? -1.442 -2.046 1.869 1.00 96.62 94 LEU A CA 1
ATOM 709 C C . LEU A 1 94 ? -0.015 -2.149 2.421 1.00 96.62 94 LEU A C 1
ATOM 711 O O . LEU A 1 94 ? 0.449 -1.203 3.058 1.00 96.62 94 LEU A O 1
ATOM 715 N N . GLU A 1 95 ? 0.699 -3.230 2.096 1.00 95.94 95 GLU A N 1
ATOM 716 C CA . GLU A 1 95 ? 2.107 -3.439 2.462 1.00 95.94 95 GLU A CA 1
ATOM 717 C C . GLU A 1 95 ? 2.980 -2.256 2.022 1.00 95.94 95 GLU A C 1
ATOM 719 O O . GLU A 1 95 ? 3.740 -1.708 2.821 1.00 95.94 95 GLU A O 1
ATOM 724 N N . LYS A 1 96 ? 2.827 -1.778 0.775 1.00 94.69 96 LYS A N 1
ATOM 725 C CA . LYS A 1 96 ? 3.619 -0.636 0.272 1.00 94.69 96 LYS A CA 1
ATOM 726 C C . LYS A 1 96 ? 3.311 0.668 0.988 1.00 94.69 96 LYS A C 1
ATOM 728 O O . LYS A 1 96 ? 4.225 1.451 1.241 1.00 94.69 96 LYS A O 1
ATOM 733 N N . ILE A 1 97 ? 2.049 0.909 1.331 1.00 94.31 97 ILE A N 1
ATOM 734 C CA . ILE A 1 97 ? 1.676 2.094 2.107 1.00 94.31 97 ILE A CA 1
ATOM 735 C C . ILE A 1 97 ? 2.351 2.049 3.475 1.00 94.31 97 ILE A C 1
ATOM 737 O O . ILE A 1 97 ? 2.968 3.034 3.876 1.00 94.31 97 ILE A O 1
ATOM 741 N N . PHE A 1 98 ? 2.283 0.917 4.171 1.00 94.50 98 PHE A N 1
ATOM 742 C CA . PHE A 1 98 ? 2.904 0.783 5.483 1.00 94.50 98 PHE A CA 1
ATOM 743 C C . PHE A 1 98 ? 4.425 0.857 5.437 1.00 94.50 98 PHE A C 1
ATOM 745 O O . PHE A 1 98 ? 5.023 1.525 6.279 1.00 94.50 98 PHE A O 1
ATOM 752 N N . PHE A 1 99 ? 5.049 0.264 4.421 1.00 93.56 99 PHE A N 1
ATOM 753 C CA . PHE A 1 99 ? 6.487 0.379 4.221 1.00 93.56 99 PHE A CA 1
ATOM 754 C C . PHE A 1 99 ? 6.921 1.844 4.056 1.00 93.56 99 PHE A C 1
ATOM 756 O O . PHE A 1 99 ? 7.881 2.292 4.678 1.00 93.56 99 PHE A O 1
ATOM 763 N N . VAL A 1 100 ? 6.172 2.631 3.281 1.00 91.62 100 VAL A N 1
ATOM 764 C CA . VAL A 1 100 ? 6.452 4.061 3.080 1.00 91.62 100 VAL A CA 1
ATOM 765 C C . VAL A 1 100 ? 6.206 4.873 4.345 1.00 91.62 100 VAL A C 1
ATOM 767 O O . VAL A 1 100 ? 6.994 5.762 4.655 1.00 91.62 100 VAL A O 1
ATOM 770 N N . LEU A 1 101 ? 5.135 4.584 5.089 1.00 90.12 101 LEU A N 1
ATOM 771 C CA . LEU A 1 101 ? 4.872 5.243 6.372 1.00 90.12 101 LEU A CA 1
ATOM 772 C C . LEU A 1 101 ? 6.005 4.980 7.373 1.00 90.12 101 LEU A C 1
ATOM 774 O O . LEU A 1 101 ? 6.442 5.919 8.039 1.00 90.12 101 LEU A O 1
ATOM 778 N N . LYS A 1 102 ? 6.535 3.749 7.395 1.00 89.81 102 LYS A N 1
ATOM 779 C CA . LYS A 1 102 ? 7.717 3.380 8.179 1.00 89.81 102 LYS A CA 1
ATOM 780 C C . LYS A 1 102 ? 8.959 4.159 7.742 1.00 89.81 102 LYS A C 1
ATOM 782 O O . LYS A 1 102 ? 9.636 4.723 8.591 1.00 89.81 102 LYS A O 1
ATOM 787 N N . LEU A 1 103 ? 9.248 4.232 6.438 1.00 88.25 103 LEU A N 1
ATOM 788 C CA . LEU A 1 103 ? 10.406 4.982 5.921 1.00 88.25 103 LEU A CA 1
ATOM 789 C C . LEU A 1 103 ? 10.354 6.476 6.245 1.00 88.25 103 LEU A C 1
ATOM 791 O O . LEU A 1 103 ? 11.396 7.102 6.398 1.00 88.25 103 LEU A O 1
ATOM 795 N N . LYS A 1 104 ? 9.153 7.051 6.331 1.00 84.81 104 LYS A N 1
ATOM 796 C CA . LYS A 1 104 ? 8.967 8.458 6.694 1.00 84.81 104 LYS A CA 1
ATOM 797 C C . LYS A 1 104 ? 9.065 8.714 8.201 1.00 84.81 104 LYS A C 1
ATOM 799 O O . LYS A 1 104 ? 8.875 9.855 8.603 1.00 84.81 104 LYS A O 1
ATOM 804 N N . GLU A 1 105 ? 9.279 7.676 9.016 1.00 82.19 105 GLU A N 1
ATOM 805 C CA . GLU A 1 105 ? 9.248 7.745 10.487 1.00 82.19 105 GLU A CA 1
ATOM 806 C C . GLU A 1 105 ? 7.946 8.374 11.019 1.00 82.19 105 GLU A C 1
ATOM 808 O O . GLU A 1 105 ? 7.873 8.924 12.112 1.00 82.19 105 GLU A O 1
ATOM 813 N N . VAL A 1 106 ? 6.880 8.294 10.217 1.00 72.38 106 VAL A N 1
ATOM 814 C CA . VAL A 1 106 ? 5.595 8.948 10.488 1.00 72.38 106 VAL A CA 1
ATOM 815 C C . VAL A 1 106 ? 4.761 8.142 11.478 1.00 72.38 106 VAL A C 1
ATOM 817 O O . VAL A 1 106 ? 3.817 8.660 12.074 1.00 72.38 106 VAL A O 1
ATOM 820 N N . SER A 1 107 ? 5.089 6.871 11.668 1.00 59.84 107 SER A N 1
ATOM 821 C CA . SER A 1 107 ? 4.402 5.995 12.596 1.00 59.84 107 SER A CA 1
ATOM 822 C C . SER A 1 107 ? 5.288 5.625 13.778 1.00 59.84 107 SER A C 1
ATOM 824 O O . SER A 1 107 ? 5.958 4.598 13.770 1.00 59.84 107 SER A O 1
ATOM 826 N N . GLY A 1 108 ? 5.136 6.371 14.874 1.00 60.16 108 GLY A N 1
ATOM 827 C CA . GLY A 1 108 ? 5.458 5.864 16.216 1.00 60.16 108 GLY A CA 1
ATOM 828 C C . GLY A 1 108 ? 4.580 4.671 16.644 1.00 60.16 108 GLY A C 1
ATOM 829 O O . GLY A 1 108 ? 4.743 4.147 17.736 1.00 60.16 108 GLY A O 1
ATOM 830 N N . TYR A 1 109 ? 3.641 4.246 15.788 1.00 59.16 109 TYR A N 1
ATOM 831 C CA . TYR A 1 109 ? 2.663 3.178 16.021 1.00 59.16 109 TYR A CA 1
ATOM 832 C C . TYR A 1 109 ? 2.992 1.859 15.301 1.00 59.16 109 TYR A C 1
ATOM 834 O O . TYR A 1 109 ? 2.160 0.957 15.281 1.00 59.16 109 TYR A O 1
ATOM 842 N N . THR A 1 110 ? 4.151 1.743 14.642 1.00 62.53 110 THR A N 1
ATOM 843 C CA . THR A 1 110 ? 4.451 0.593 13.769 1.00 62.53 110 THR A CA 1
ATOM 844 C C . THR A 1 110 ? 5.860 0.043 13.994 1.00 62.53 110 THR A C 1
ATOM 846 O O . THR A 1 110 ? 6.764 0.246 13.180 1.00 62.53 110 THR A O 1
ATOM 849 N N . GLU A 1 111 ? 6.054 -0.689 15.086 1.00 70.62 111 GLU A N 1
ATOM 850 C CA . GLU A 1 111 ? 7.257 -1.499 15.308 1.00 70.62 111 GLU A CA 1
ATOM 851 C C . GLU A 1 111 ? 7.114 -2.875 14.640 1.00 70.62 111 GLU A C 1
ATOM 853 O O . GLU A 1 111 ? 7.078 -3.905 15.303 1.00 70.62 111 GLU A O 1
ATOM 858 N N . PHE A 1 112 ? 6.987 -2.913 13.313 1.00 77.88 112 PHE A N 1
ATOM 859 C CA . PHE A 1 112 ? 6.985 -4.184 12.583 1.00 77.88 112 PHE A CA 1
ATOM 860 C C . PHE A 1 112 ? 8.006 -4.220 11.459 1.00 77.88 112 PHE A C 1
ATOM 862 O O . PHE A 1 112 ? 8.400 -3.199 10.878 1.00 77.88 112 PHE A O 1
ATOM 869 N N . GLU A 1 113 ? 8.484 -5.426 11.184 1.00 88.31 113 GLU A N 1
ATOM 870 C CA . GLU A 1 113 ? 9.584 -5.684 10.267 1.00 88.31 113 GLU A CA 1
ATOM 871 C C . GLU A 1 113 ? 9.089 -5.964 8.849 1.00 88.31 113 GLU A C 1
ATOM 873 O O . GLU A 1 113 ? 7.980 -6.455 8.631 1.00 88.31 113 GLU A O 1
ATOM 878 N N . PHE A 1 114 ? 9.934 -5.605 7.882 1.00 93.25 114 PHE A N 1
ATOM 879 C CA . PHE A 1 114 ? 9.718 -5.884 6.469 1.00 93.25 114 PHE A CA 1
ATOM 880 C C . PHE A 1 114 ? 10.879 -6.723 5.961 1.00 93.25 114 PHE A C 1
ATOM 882 O O . PHE A 1 114 ? 12.044 -6.356 6.157 1.00 93.25 114 PHE A O 1
ATOM 889 N N . HIS A 1 115 ? 10.559 -7.800 5.256 1.00 93.44 115 HIS A N 1
ATOM 890 C CA . HIS A 1 115 ? 11.523 -8.759 4.726 1.00 93.44 115 HIS A CA 1
ATOM 891 C C . HIS A 1 115 ? 11.343 -8.943 3.213 1.00 93.44 115 HIS A C 1
ATOM 893 O O . HIS A 1 115 ? 10.271 -8.633 2.687 1.00 93.44 115 HIS A O 1
ATOM 899 N N . PRO A 1 116 ? 12.377 -9.427 2.497 1.00 93.50 116 PRO A N 1
ATOM 900 C CA . PRO A 1 116 ? 12.254 -9.804 1.090 1.00 93.50 116 PRO A CA 1
ATOM 901 C C . PRO A 1 116 ? 11.199 -10.892 0.878 1.00 93.50 116 PRO A C 1
ATOM 903 O O . PRO A 1 116 ? 11.177 -11.889 1.606 1.00 93.50 116 PRO A O 1
ATOM 906 N N . HIS A 1 117 ? 10.358 -10.721 -0.140 1.00 93.31 117 HIS A N 1
ATOM 907 C CA . HIS A 1 117 ? 9.238 -11.610 -0.445 1.00 93.31 117 HIS A CA 1
ATOM 908 C C . HIS A 1 117 ? 8.881 -11.558 -1.933 1.00 93.31 117 HIS A C 1
ATOM 910 O O . HIS A 1 117 ? 9.296 -10.647 -2.652 1.00 93.31 117 HIS A O 1
ATOM 916 N N . VAL A 1 118 ? 8.049 -12.499 -2.399 1.00 88.75 118 VAL A N 1
ATOM 917 C CA . VAL A 1 118 ? 7.608 -12.524 -3.800 1.00 88.75 118 VAL A CA 1
ATOM 918 C C . VAL A 1 118 ? 6.920 -11.234 -4.227 1.00 88.75 118 VAL A C 1
ATOM 920 O O . VAL A 1 118 ? 7.081 -10.800 -5.359 1.00 88.75 118 VAL A O 1
ATOM 923 N N . MET A 1 119 ? 6.255 -10.546 -3.304 1.00 90.75 119 MET A N 1
ATOM 924 C CA . MET A 1 119 ? 5.582 -9.266 -3.539 1.00 90.75 119 MET A CA 1
ATOM 925 C C . MET A 1 119 ? 6.432 -8.034 -3.156 1.00 90.75 119 MET A C 1
ATOM 927 O O . MET A 1 119 ? 5.897 -6.936 -3.014 1.00 90.75 119 MET A O 1
ATOM 931 N N . GLY A 1 120 ? 7.749 -8.177 -2.978 1.00 92.38 120 GLY A N 1
ATOM 932 C CA . GLY A 1 120 ? 8.653 -7.093 -2.567 1.00 92.38 120 GLY A CA 1
ATOM 933 C C . GLY A 1 120 ? 8.732 -6.954 -1.048 1.00 92.38 120 GLY A C 1
ATOM 934 O O . GLY A 1 120 ? 8.824 -7.952 -0.343 1.00 92.38 120 GLY A O 1
ATOM 935 N N . GLU A 1 121 ? 8.710 -5.724 -0.528 1.00 93.88 121 GLU A N 1
ATOM 936 C CA . GLU A 1 121 ? 8.665 -5.487 0.922 1.00 93.88 121 GLU A CA 1
ATOM 937 C C . GLU A 1 121 ? 7.382 -6.068 1.510 1.00 93.88 121 GLU A C 1
ATOM 939 O O . GLU A 1 121 ? 6.284 -5.718 1.065 1.00 93.88 121 GLU A O 1
ATOM 944 N N . TYR A 1 122 ? 7.540 -6.945 2.494 1.00 94.69 122 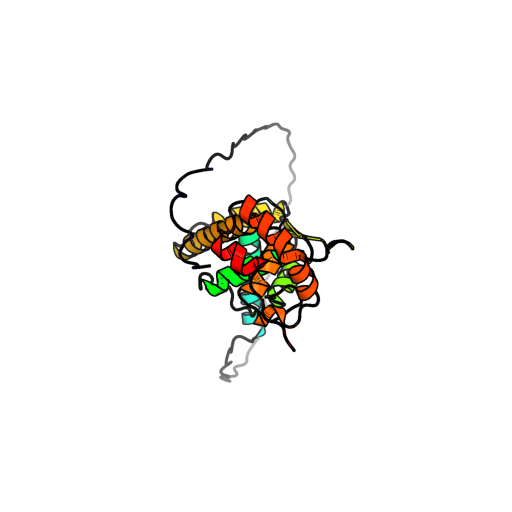TYR A N 1
ATOM 945 C CA . TYR A 1 122 ? 6.443 -7.709 3.066 1.00 94.69 122 TYR A CA 1
ATOM 946 C C . TYR A 1 122 ? 6.585 -7.864 4.578 1.00 94.69 122 TYR A C 1
ATOM 948 O O . TYR A 1 122 ? 7.690 -8.124 5.069 1.00 94.69 122 TYR A O 1
ATOM 956 N N . SER A 1 123 ? 5.471 -7.745 5.296 1.00 94.81 123 SER A N 1
ATOM 957 C CA . SER A 1 123 ? 5.395 -7.937 6.738 1.00 94.81 123 SER A CA 1
ATOM 958 C C . SER A 1 123 ? 4.403 -9.041 7.111 1.00 94.81 123 SER A C 1
ATOM 960 O O . SER A 1 123 ? 3.195 -8.900 6.952 1.00 94.81 123 SER A O 1
ATOM 962 N N . VAL A 1 124 ? 4.914 -10.123 7.708 1.00 94.44 124 VAL A N 1
ATOM 963 C CA . VAL A 1 124 ? 4.087 -11.233 8.228 1.00 94.44 124 VAL A CA 1
ATOM 964 C C . VAL A 1 124 ? 3.076 -10.735 9.266 1.00 94.44 124 VAL A C 1
ATOM 966 O O . VAL A 1 124 ? 1.951 -11.216 9.323 1.00 94.44 124 VAL A O 1
ATOM 969 N N . GLN A 1 125 ? 3.470 -9.756 10.083 1.00 93.75 125 GLN A N 1
ATOM 970 C CA . GLN A 1 125 ? 2.614 -9.184 11.124 1.00 93.75 125 GLN A CA 1
ATOM 971 C C . GLN A 1 125 ? 1.432 -8.420 10.515 1.00 93.75 125 GLN A C 1
ATOM 973 O O . GLN A 1 125 ? 0.316 -8.516 11.021 1.00 93.75 125 GLN A O 1
ATOM 978 N N . LEU A 1 126 ? 1.666 -7.683 9.424 1.00 95.19 126 LEU A N 1
ATOM 979 C CA . LEU A 1 126 ? 0.617 -6.955 8.716 1.00 95.19 126 LEU A CA 1
ATOM 980 C C . LEU A 1 126 ? -0.330 -7.909 7.982 1.00 95.19 126 LEU A C 1
ATOM 982 O O . LEU A 1 126 ? -1.545 -7.737 8.093 1.00 95.19 126 LEU A O 1
ATOM 986 N N . GLU A 1 127 ? 0.195 -8.931 7.298 1.00 96.19 127 GLU A N 1
ATOM 987 C CA . GLU A 1 127 ? -0.638 -9.977 6.696 1.00 96.19 127 GLU A CA 1
ATOM 988 C C . GLU A 1 127 ? -1.518 -10.657 7.754 1.00 96.19 127 GLU A C 1
ATOM 990 O O . GLU A 1 127 ? -2.737 -10.722 7.581 1.00 96.19 127 GLU A O 1
ATOM 995 N N . ASP A 1 128 ? -0.938 -11.103 8.874 1.00 95.56 128 ASP A N 1
ATOM 996 C CA . ASP A 1 128 ? -1.698 -11.763 9.940 1.00 95.56 128 ASP A CA 1
ATOM 997 C C . ASP A 1 128 ? -2.762 -10.839 10.541 1.00 95.56 128 ASP A C 1
ATOM 999 O O . ASP A 1 128 ? -3.908 -11.252 10.696 1.00 95.56 128 ASP A O 1
ATOM 1003 N N . ALA A 1 129 ? -2.438 -9.569 10.803 1.00 95.38 129 ALA A N 1
ATOM 1004 C CA . ALA A 1 129 ? -3.413 -8.603 11.305 1.00 95.38 129 ALA A CA 1
ATOM 1005 C C . ALA A 1 129 ? -4.592 -8.419 10.336 1.00 95.38 129 ALA A C 1
ATOM 1007 O O . ALA A 1 129 ? -5.734 -8.274 10.766 1.00 95.38 129 ALA A O 1
ATOM 1008 N N . VAL A 1 130 ? -4.340 -8.445 9.026 1.00 97.12 130 VAL A N 1
ATOM 1009 C CA . VAL A 1 130 ? -5.378 -8.308 7.998 1.00 97.12 130 VAL A CA 1
ATOM 1010 C C . VAL A 1 130 ? -6.224 -9.573 7.868 1.00 97.12 130 VAL A C 1
ATOM 1012 O O . VAL A 1 130 ? -7.451 -9.469 7.770 1.00 97.12 130 VAL A O 1
ATOM 1015 N N . ILE A 1 131 ? -5.593 -10.746 7.814 1.00 97.31 131 ILE A N 1
ATOM 1016 C CA . ILE A 1 131 ? -6.271 -12.021 7.555 1.00 97.31 131 ILE A CA 1
ATOM 1017 C C . ILE A 1 131 ? -6.970 -12.532 8.821 1.00 97.31 131 ILE A C 1
ATOM 1019 O O . ILE A 1 131 ? -8.107 -13.001 8.746 1.00 97.31 131 ILE A O 1
ATOM 1023 N N . ASN A 1 132 ? -6.328 -12.380 9.980 1.00 96.88 132 ASN A N 1
ATOM 1024 C CA . ASN A 1 132 ? -6.765 -12.880 11.281 1.00 96.88 132 ASN A CA 1
ATOM 1025 C C . ASN A 1 132 ? -6.833 -11.750 12.334 1.00 96.88 132 ASN A C 1
ATOM 1027 O O . ASN A 1 132 ? -6.117 -11.809 13.341 1.00 96.88 132 ASN A O 1
ATOM 1031 N N . PRO A 1 133 ? -7.697 -10.727 12.158 1.00 96.38 133 PRO A N 1
ATOM 1032 C CA . PRO A 1 133 ? -7.821 -9.660 13.144 1.00 96.38 133 PRO A CA 1
ATOM 1033 C C . PRO A 1 133 ? -8.302 -10.212 14.488 1.00 96.38 133 PRO A C 1
ATOM 1035 O O . PRO A 1 133 ? -9.307 -10.926 14.573 1.00 96.38 133 PRO A O 1
ATOM 1038 N N . GLU A 1 134 ? -7.604 -9.854 15.557 1.00 95.56 134 GLU A N 1
ATOM 1039 C CA . GLU A 1 134 ? -7.924 -10.257 16.922 1.00 95.56 134 GLU A CA 1
ATOM 1040 C C . GLU A 1 134 ? -8.780 -9.215 17.639 1.00 95.56 134 GLU A C 1
ATOM 1042 O O . GLU A 1 134 ? -9.745 -9.582 18.320 1.00 95.56 134 GLU A O 1
ATOM 1047 N N . TYR A 1 135 ? -8.472 -7.932 17.443 1.00 95.69 135 TYR A N 1
ATOM 1048 C CA . TYR A 1 135 ? -9.075 -6.824 18.180 1.00 95.69 135 TYR A CA 1
ATOM 1049 C C . TYR A 1 135 ? -10.210 -6.156 17.407 1.00 95.69 135 TYR A C 1
ATOM 1051 O O . TYR A 1 135 ? -11.254 -5.832 17.973 1.00 95.69 135 TYR A O 1
ATOM 1059 N N . LEU A 1 136 ? -10.039 -5.976 16.099 1.00 96.56 136 LEU A N 1
ATOM 1060 C CA . LEU A 1 136 ? -10.984 -5.306 15.206 1.00 96.56 136 LEU A CA 1
ATOM 1061 C C . LEU A 1 136 ? -11.726 -6.317 14.324 1.00 96.56 136 LEU A C 1
ATOM 1063 O O . LEU A 1 136 ? -11.924 -6.122 13.121 1.00 96.56 136 LEU A O 1
ATOM 1067 N N . LYS A 1 137 ? -12.168 -7.419 14.939 1.00 96.44 137 LYS A N 1
ATOM 1068 C CA . LYS A 1 137 ? -12.920 -8.490 14.272 1.00 96.44 137 LYS A CA 1
ATOM 1069 C C . LYS A 1 137 ? -14.124 -7.935 13.516 1.00 96.44 137 LYS A C 1
ATOM 1071 O O . LYS A 1 137 ? -14.984 -7.262 14.078 1.00 96.44 137 LYS A O 1
ATOM 1076 N N . GLY A 1 138 ? -14.196 -8.256 12.226 1.00 96.94 138 GLY A N 1
ATOM 1077 C CA . GLY A 1 138 ? -15.295 -7.841 11.355 1.00 96.94 138 GLY A CA 1
ATOM 1078 C C . GLY A 1 138 ? -15.244 -6.382 10.896 1.00 96.94 138 GLY A C 1
ATOM 1079 O O . GLY A 1 138 ? -16.164 -5.955 10.198 1.00 96.94 138 GLY A O 1
ATOM 1080 N N . ALA A 1 139 ? -14.195 -5.615 11.218 1.00 98.19 139 ALA A N 1
ATOM 1081 C CA . ALA A 1 139 ? -14.024 -4.257 10.699 1.00 98.19 139 ALA A CA 1
ATOM 1082 C C . ALA A 1 139 ? -13.751 -4.246 9.181 1.00 98.19 139 ALA A C 1
ATOM 1084 O O . ALA A 1 139 ? -14.161 -3.337 8.457 1.00 98.19 139 ALA A O 1
ATOM 1085 N N . TRP A 1 140 ? -13.129 -5.293 8.652 1.00 98.56 140 TRP A N 1
ATOM 1086 C CA . TRP A 1 140 ? -12.949 -5.486 7.217 1.00 98.56 140 TRP A CA 1
ATOM 1087 C C . TRP A 1 140 ? -13.202 -6.930 6.817 1.00 98.56 140 TRP A C 1
ATOM 1089 O O . TRP A 1 140 ? -13.301 -7.837 7.643 1.00 98.56 140 TRP A O 1
ATOM 1099 N N . LYS A 1 141 ? -13.320 -7.121 5.508 1.00 98.00 141 LYS A N 1
ATOM 1100 C CA . LYS A 1 141 ? -13.328 -8.419 4.858 1.00 98.00 141 LYS A CA 1
ATOM 1101 C C . LYS A 1 141 ? -12.105 -8.512 3.959 1.00 98.00 141 LYS A C 1
ATOM 1103 O O . LYS A 1 141 ? -11.928 -7.667 3.080 1.00 98.00 141 LYS A O 1
ATOM 1108 N N . TYR A 1 142 ? -11.313 -9.555 4.166 1.00 98.19 142 TYR A N 1
ATOM 1109 C CA . TYR A 1 142 ? -10.288 -9.987 3.229 1.00 98.19 142 TYR A CA 1
ATOM 1110 C C . TYR A 1 142 ? -10.880 -11.009 2.247 1.00 98.19 142 TYR A C 1
ATOM 1112 O O . TYR A 1 142 ? -11.701 -11.851 2.617 1.00 98.19 142 TYR A O 1
ATOM 1120 N N . THR A 1 143 ? -10.512 -10.889 0.978 1.00 97.50 143 THR A N 1
ATOM 1121 C CA . THR A 1 143 ? -10.859 -11.819 -0.099 1.00 97.50 143 THR A CA 1
ATOM 1122 C C . THR A 1 143 ? -9.557 -12.317 -0.700 1.00 97.50 143 THR A C 1
ATOM 1124 O O . THR A 1 143 ? -8.736 -11.497 -1.108 1.00 97.50 143 THR A O 1
ATOM 1127 N N . LEU A 1 144 ? -9.378 -13.638 -0.736 1.00 95.81 144 LEU A N 1
ATOM 1128 C CA . LEU A 1 144 ? -8.213 -14.274 -1.350 1.00 95.81 144 LEU A CA 1
ATOM 1129 C C . LEU A 1 144 ? -8.078 -13.859 -2.827 1.00 95.81 144 LEU A C 1
ATOM 1131 O O . LEU A 1 144 ? -9.095 -13.552 -3.454 1.00 95.81 144 LEU A O 1
ATOM 1135 N N . PRO A 1 145 ? -6.850 -13.826 -3.372 1.00 94.44 145 PRO A N 1
ATOM 1136 C CA . PRO A 1 145 ? -6.645 -13.582 -4.795 1.00 94.44 145 PRO A CA 1
ATOM 1137 C C . PRO A 1 145 ? -7.323 -14.677 -5.632 1.00 94.44 145 PRO A C 1
ATOM 1139 O O . PRO A 1 145 ? -7.317 -15.853 -5.257 1.00 94.44 145 PRO A O 1
ATOM 1142 N N . ASP A 1 146 ? -7.907 -14.278 -6.761 1.00 92.38 146 ASP A N 1
ATOM 1143 C CA . ASP A 1 146 ? -8.433 -15.208 -7.762 1.00 92.38 146 ASP A CA 1
ATOM 1144 C C . ASP A 1 146 ? -7.274 -15.921 -8.490 1.00 92.38 146 ASP A C 1
ATOM 1146 O O . ASP A 1 146 ? -6.115 -15.517 -8.400 1.00 92.38 146 ASP A O 1
ATOM 1150 N N . SER A 1 147 ? -7.557 -16.999 -9.229 1.00 89.94 147 SER A N 1
ATOM 1151 C CA . SER A 1 147 ? -6.510 -17.800 -9.894 1.00 89.94 147 SER A CA 1
ATOM 1152 C C . SER A 1 147 ? -5.695 -17.041 -10.951 1.00 89.94 147 SER A C 1
ATOM 1154 O O . SER A 1 147 ? -4.611 -17.485 -11.315 1.00 89.94 147 SER A O 1
ATOM 1156 N N . ASP A 1 148 ? -6.241 -15.948 -11.480 1.00 89.56 148 ASP A N 1
ATOM 1157 C CA . ASP A 1 148 ? -5.623 -15.041 -12.452 1.00 89.56 148 ASP A CA 1
ATOM 1158 C C . ASP A 1 148 ? -5.039 -13.773 -11.802 1.00 89.56 148 ASP A C 1
ATOM 1160 O O . ASP A 1 148 ? -4.495 -12.906 -12.490 1.00 89.56 148 ASP A O 1
ATOM 1164 N N . ASP A 1 149 ? -5.130 -13.651 -10.477 1.00 91.25 149 ASP A N 1
ATOM 1165 C CA . ASP A 1 149 ? -4.567 -12.542 -9.722 1.00 91.25 149 ASP A CA 1
ATOM 1166 C C . ASP A 1 149 ? -3.152 -12.875 -9.244 1.00 91.25 149 ASP A C 1
ATOM 1168 O O . ASP A 1 149 ? -2.920 -13.424 -8.167 1.00 91.25 149 ASP A O 1
ATOM 1172 N N . HIS A 1 150 ? -2.186 -12.512 -10.081 1.00 88.00 150 HIS A N 1
ATOM 1173 C CA . HIS A 1 150 ? -0.777 -12.812 -9.851 1.00 88.00 150 HIS A CA 1
ATOM 1174 C C . HIS A 1 150 ? -0.081 -11.848 -8.879 1.00 88.00 150 HIS A C 1
ATOM 1176 O O . HIS A 1 150 ? 1.039 -12.129 -8.455 1.00 88.00 150 HIS A O 1
ATOM 1182 N N . TYR A 1 151 ? -0.690 -10.702 -8.543 1.00 92.50 151 TYR A N 1
ATOM 1183 C CA . TYR A 1 151 ? 0.045 -9.593 -7.917 1.00 92.50 151 TYR A CA 1
ATOM 1184 C C . TYR A 1 151 ? -0.578 -9.055 -6.633 1.00 92.50 151 TYR A C 1
ATOM 1186 O O . TYR A 1 151 ? 0.152 -8.525 -5.799 1.00 92.50 151 TYR A O 1
ATOM 1194 N N . SER A 1 152 ? -1.902 -9.103 -6.473 1.00 94.62 152 SER A N 1
ATOM 1195 C CA . SER A 1 152 ? -2.561 -8.287 -5.447 1.00 94.62 152 SER A CA 1
ATOM 1196 C C . SER A 1 152 ? -2.370 -8.829 -4.026 1.00 94.62 152 SER A C 1
ATOM 1198 O O . SER A 1 152 ? -2.460 -8.073 -3.056 1.00 94.62 152 SER A O 1
ATOM 1200 N N . GLY A 1 153 ? -2.133 -10.138 -3.887 1.00 94.75 153 GLY A N 1
ATOM 1201 C CA . GLY A 1 153 ? -2.160 -10.821 -2.593 1.00 94.75 153 GLY A CA 1
ATOM 1202 C C . GLY A 1 153 ? -3.560 -10.863 -1.966 1.00 94.75 153 GLY A C 1
ATOM 1203 O O . GLY A 1 153 ? -3.690 -11.050 -0.761 1.00 94.75 153 GLY A O 1
ATOM 1204 N N . GLY A 1 154 ? -4.614 -10.660 -2.758 1.00 96.69 154 GLY A N 1
ATOM 1205 C CA . GLY A 1 154 ? -5.995 -10.550 -2.301 1.00 96.69 154 GLY A CA 1
ATOM 1206 C C . GLY A 1 154 ? -6.418 -9.109 -2.021 1.00 96.69 154 GLY A C 1
ATOM 1207 O O . GLY A 1 154 ? -5.639 -8.164 -2.116 1.00 96.69 154 GLY A O 1
ATOM 1208 N N . HIS A 1 155 ? -7.694 -8.931 -1.687 1.00 97.44 155 HIS A N 1
ATOM 1209 C CA . HIS A 1 155 ? -8.324 -7.620 -1.553 1.00 97.44 155 HIS A CA 1
ATOM 1210 C C . HIS A 1 155 ? -9.009 -7.427 -0.205 1.00 97.44 155 HIS A C 1
ATOM 1212 O O . HIS A 1 155 ? -9.660 -8.326 0.320 1.00 97.44 155 HIS A O 1
ATOM 1218 N N . ILE A 1 156 ? -8.934 -6.203 0.308 1.00 98.25 156 ILE A N 1
ATOM 1219 C CA . ILE A 1 156 ? -9.442 -5.807 1.617 1.00 98.25 156 ILE A CA 1
ATOM 1220 C C . ILE A 1 156 ? -10.470 -4.691 1.432 1.00 98.25 156 ILE A C 1
ATOM 1222 O O . ILE A 1 156 ? -10.248 -3.717 0.701 1.00 98.25 156 ILE A O 1
ATOM 1226 N N . VAL A 1 157 ? -11.617 -4.839 2.092 1.00 97.62 157 VAL A N 1
ATOM 1227 C CA . VAL A 1 157 ? -12.726 -3.878 2.053 1.00 97.62 157 VAL A CA 1
ATOM 1228 C C . VAL A 1 157 ? -13.272 -3.669 3.457 1.00 97.62 157 VAL A C 1
ATOM 1230 O O . VAL A 1 157 ? -13.559 -4.641 4.152 1.00 97.62 157 VAL A O 1
ATOM 1233 N N . LEU A 1 158 ? -13.470 -2.413 3.868 1.00 97.94 158 LEU A N 1
ATOM 1234 C CA . LEU A 1 158 ? -14.165 -2.120 5.124 1.00 97.94 158 LEU A CA 1
ATOM 1235 C C . LEU A 1 158 ? -15.616 -2.603 5.081 1.00 97.94 158 LEU A C 1
ATOM 1237 O O . LEU A 1 158 ? -16.344 -2.370 4.110 1.00 97.94 158 LEU A O 1
ATOM 1241 N N . THR A 1 159 ? -16.063 -3.204 6.176 1.00 98.12 159 THR A N 1
ATOM 1242 C CA . THR A 1 159 ? -17.489 -3.444 6.419 1.00 98.12 159 THR A CA 1
ATOM 1243 C C . THR A 1 159 ? -18.176 -2.143 6.844 1.00 98.12 159 THR A C 1
ATOM 1245 O O . THR A 1 159 ? -17.520 -1.115 7.032 1.00 98.12 159 THR A O 1
ATOM 1248 N N . GLU A 1 160 ? -19.504 -2.150 6.998 1.00 97.31 160 GLU A N 1
ATOM 1249 C CA . GLU A 1 160 ? -20.187 -0.984 7.581 1.00 97.31 160 GLU A CA 1
ATOM 1250 C C . GLU A 1 160 ? -19.724 -0.743 9.021 1.00 97.31 160 GLU A C 1
ATOM 1252 O O . GLU A 1 160 ? -19.370 0.377 9.373 1.00 97.31 160 GLU A O 1
ATOM 1257 N N . SER A 1 161 ? -19.588 -1.816 9.806 1.00 97.31 161 SER A N 1
ATOM 1258 C CA . SER A 1 161 ? -19.065 -1.735 11.170 1.00 97.31 161 SER A CA 1
ATOM 1259 C C . SER A 1 161 ? -17.657 -1.131 11.210 1.00 97.31 161 SER A C 1
ATOM 1261 O O . SER A 1 161 ? -17.396 -0.236 12.010 1.00 97.31 161 SER A O 1
ATOM 1263 N N . GLY A 1 162 ? -16.765 -1.528 10.297 1.00 98.06 162 GLY A N 1
ATOM 1264 C CA . GLY A 1 162 ? -15.438 -0.918 10.198 1.00 98.06 162 GLY A CA 1
ATOM 1265 C C . GLY A 1 162 ? -15.468 0.547 9.782 1.00 98.06 162 GLY A C 1
ATOM 1266 O O . GLY A 1 162 ? -14.687 1.344 10.295 1.00 98.06 162 GLY A O 1
ATOM 1267 N N . ARG A 1 163 ? -16.388 0.950 8.897 1.00 97.94 163 ARG A N 1
ATOM 1268 C CA . ARG A 1 163 ? -16.580 2.373 8.575 1.00 97.94 163 ARG A CA 1
ATOM 1269 C C . ARG A 1 163 ? -17.018 3.167 9.803 1.00 97.94 163 ARG A C 1
ATOM 1271 O O . ARG A 1 163 ? -16.483 4.250 10.030 1.00 97.94 163 ARG A O 1
ATOM 1278 N N . ASP A 1 164 ? -17.928 2.630 10.610 1.00 97.19 164 ASP A N 1
ATOM 1279 C CA . ASP A 1 164 ? -18.351 3.259 11.864 1.00 97.19 164 ASP A CA 1
ATOM 1280 C C . ASP A 1 164 ? -17.196 3.362 12.865 1.00 97.19 164 ASP A C 1
ATOM 1282 O O . ASP A 1 164 ? -16.996 4.418 13.470 1.00 97.19 164 ASP A O 1
ATOM 1286 N N . MET A 1 165 ? -16.408 2.292 13.017 1.00 96.94 165 MET A N 1
ATOM 1287 C CA . MET A 1 165 ? -15.209 2.283 13.861 1.00 96.94 165 MET A CA 1
ATOM 1288 C C . MET A 1 165 ? -14.212 3.347 13.403 1.00 96.94 165 MET A C 1
ATOM 1290 O O . MET A 1 165 ? -13.789 4.169 14.209 1.00 96.94 165 MET A O 1
ATOM 1294 N N . TYR A 1 166 ? -13.907 3.408 12.104 1.00 96.81 166 TYR A N 1
ATOM 1295 C CA . TYR A 1 166 ? -13.028 4.430 11.539 1.00 96.81 166 TYR A CA 1
ATOM 1296 C C . TYR A 1 166 ? -13.530 5.847 11.840 1.00 96.81 166 TYR A C 1
ATOM 1298 O O . TYR A 1 166 ? -12.760 6.680 12.323 1.00 96.81 166 TYR A O 1
ATOM 1306 N N . ARG A 1 167 ? -14.825 6.122 11.605 1.00 95.81 167 ARG A N 1
ATOM 1307 C CA . ARG A 1 167 ? -15.428 7.435 11.891 1.00 95.81 167 ARG A CA 1
ATOM 1308 C C . ARG A 1 167 ? -15.273 7.803 13.367 1.00 95.81 167 ARG A C 1
ATOM 1310 O O . ARG A 1 167 ? -14.924 8.944 13.653 1.00 95.81 167 ARG A O 1
ATOM 1317 N N . LYS A 1 168 ? -15.481 6.862 14.291 1.00 94.38 168 LYS A N 1
ATOM 1318 C CA . LYS A 1 168 ? -15.276 7.090 15.732 1.00 94.38 168 LYS A CA 1
ATOM 1319 C C . LYS A 1 168 ? -13.808 7.373 16.061 1.00 94.38 168 LYS A C 1
ATOM 1321 O O . LYS A 1 168 ? -13.536 8.313 16.801 1.00 94.38 168 LYS A O 1
ATOM 1326 N N . SER A 1 169 ? -12.873 6.626 15.474 1.00 91.75 169 SER A N 1
ATOM 1327 C CA . SER A 1 169 ? -11.436 6.793 15.724 1.00 91.75 169 SER A CA 1
ATOM 1328 C C . SER A 1 169 ? -10.917 8.167 15.296 1.00 91.75 169 SER A C 1
ATOM 1330 O O . SER A 1 169 ? -10.153 8.786 16.034 1.00 91.75 169 SER A O 1
ATOM 1332 N N . ILE A 1 170 ? -11.348 8.683 14.137 1.00 92.81 170 ILE A N 1
ATOM 1333 C CA . ILE A 1 170 ? -10.872 9.987 13.638 1.00 92.81 170 ILE A CA 1
ATOM 1334 C C . ILE A 1 170 ? -11.559 11.195 14.293 1.00 92.81 170 ILE A C 1
ATOM 1336 O O . ILE A 1 170 ? -11.012 12.292 14.236 1.00 92.81 170 ILE A O 1
ATOM 1340 N N . HIS A 1 171 ? -12.729 11.009 14.914 1.00 89.50 171 HIS A N 1
ATOM 1341 C CA . HIS A 1 171 ? -13.468 12.065 15.623 1.00 89.50 171 HIS A CA 1
ATOM 1342 C C . HIS A 1 171 ? -13.351 11.951 17.148 1.00 89.50 171 HIS A C 1
ATOM 1344 O O . HIS A 1 171 ? -14.140 12.560 17.873 1.00 89.50 171 HIS A O 1
ATOM 1350 N N . ARG A 1 172 ? -12.393 11.165 17.659 1.00 84.31 172 ARG A N 1
ATOM 1351 C CA . ARG A 1 172 ? -12.214 11.001 19.104 1.00 84.31 172 ARG A CA 1
ATOM 1352 C C . ARG A 1 172 ? -11.948 12.365 19.771 1.00 84.31 172 ARG A C 1
ATOM 1354 O O . ARG A 1 172 ? -11.045 13.087 19.333 1.00 84.31 172 ARG A O 1
ATOM 1361 N N . PRO A 1 173 ? -12.700 12.742 20.821 1.00 79.62 173 PRO A N 1
ATOM 1362 C CA . PRO A 1 173 ? -12.380 13.923 21.614 1.00 79.62 173 PRO A CA 1
ATOM 1363 C C . PRO A 1 173 ? -10.956 13.815 22.173 1.00 79.62 173 PRO A C 1
ATOM 1365 O O . PRO A 1 173 ? -10.580 12.769 22.695 1.00 79.62 173 PRO A O 1
ATOM 1368 N N . GLY A 1 174 ? -10.161 14.881 22.053 1.00 76.81 174 GLY A N 1
ATOM 1369 C CA . GLY A 1 174 ? -8.781 14.899 22.555 1.00 76.81 174 GLY A CA 1
ATOM 1370 C C . GLY A 1 174 ? -7.723 14.322 21.607 1.00 76.81 174 GLY A C 1
ATOM 1371 O O . GLY A 1 174 ? -6.619 14.041 22.054 1.00 76.81 174 GLY A O 1
ATOM 1372 N N . ALA A 1 175 ? -8.023 14.154 20.313 1.00 82.38 175 ALA A N 1
ATOM 1373 C CA . ALA A 1 175 ? -6.994 13.892 19.307 1.00 82.38 175 ALA A CA 1
ATOM 1374 C C . ALA A 1 175 ? -5.934 15.014 19.292 1.00 82.38 175 ALA A C 1
ATOM 1376 O O . ALA A 1 175 ? -6.248 16.162 18.959 1.00 82.38 175 ALA A O 1
ATOM 1377 N N . ASP A 1 176 ? -4.699 14.661 19.644 1.00 86.44 176 ASP A N 1
ATOM 1378 C CA . ASP A 1 176 ? -3.540 15.552 19.610 1.00 86.44 176 ASP A CA 1
ATOM 1379 C C . ASP A 1 176 ? -3.088 15.880 18.173 1.00 86.44 176 ASP A C 1
ATOM 1381 O O . ASP A 1 176 ? -3.582 15.330 17.180 1.00 86.44 176 ASP A O 1
ATOM 1385 N N . GLU A 1 177 ? -2.176 16.847 18.058 1.00 87.12 177 GLU A N 1
ATOM 1386 C CA . GLU A 1 177 ? -1.626 17.273 16.767 1.00 87.12 177 GLU A 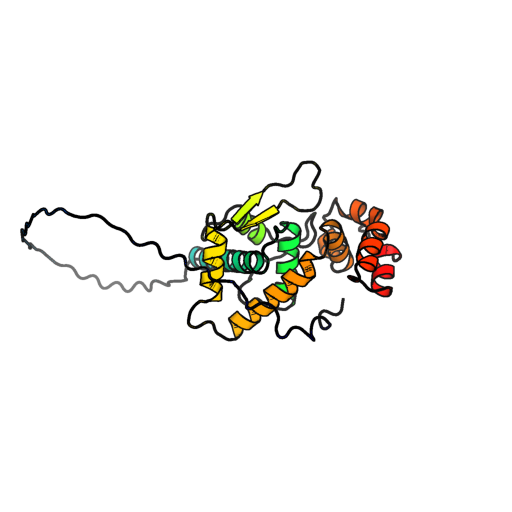CA 1
ATOM 1387 C C . GLU A 1 177 ? -0.810 16.165 16.089 1.00 87.12 177 GLU A C 1
ATOM 1389 O O . GLU A 1 177 ? -0.850 16.049 14.862 1.00 87.12 177 GLU A O 1
ATOM 1394 N N . ASP A 1 178 ? -0.164 15.294 16.866 1.00 85.56 178 ASP A N 1
ATOM 1395 C CA . ASP A 1 178 ? 0.612 14.166 16.347 1.00 85.56 178 ASP A CA 1
ATOM 1396 C C . ASP A 1 178 ? -0.294 13.170 15.613 1.00 85.56 178 ASP A C 1
ATOM 1398 O O . ASP A 1 178 ? -0.034 12.799 14.465 1.00 85.56 178 ASP A O 1
ATOM 1402 N N . PHE A 1 179 ? -1.430 12.804 16.210 1.00 88.00 179 PHE A N 1
ATOM 1403 C CA . PHE A 1 179 ? -2.420 11.938 15.581 1.00 88.00 179 PHE A CA 1
ATOM 1404 C C . PHE A 1 179 ? -3.034 12.574 14.330 1.00 88.00 179 PHE A C 1
ATOM 1406 O O . PHE A 1 179 ? -3.224 11.898 13.314 1.00 88.00 179 PHE A O 1
ATOM 1413 N N . LYS A 1 180 ? -3.328 13.881 14.354 1.00 89.19 180 LYS A N 1
ATOM 1414 C CA . LYS A 1 180 ? -3.818 14.596 13.161 1.00 89.19 180 LYS A CA 1
ATOM 1415 C C . LYS A 1 180 ? -2.775 14.597 12.043 1.00 89.19 180 LYS A C 1
ATOM 1417 O O . LYS A 1 180 ? -3.128 14.352 10.885 1.00 89.19 180 LYS A O 1
ATOM 1422 N N . GLY A 1 181 ? -1.505 14.825 12.379 1.00 89.12 181 GLY A N 1
ATOM 1423 C CA . GLY A 1 181 ? -0.375 14.733 11.456 1.00 89.12 181 GLY A CA 1
ATOM 1424 C C . GLY A 1 181 ? -0.247 13.334 10.852 1.00 89.12 181 GLY A C 1
ATOM 1425 O O . GLY A 1 181 ? -0.159 13.188 9.630 1.00 89.12 181 GLY A O 1
ATOM 1426 N N . TYR A 1 182 ? -0.353 12.298 11.684 1.00 88.75 182 TYR A N 1
ATOM 1427 C CA . TYR A 1 182 ? -0.359 10.904 11.248 1.00 88.75 182 TYR A CA 1
ATOM 1428 C C . TYR A 1 182 ? -1.498 10.611 10.259 1.00 88.75 182 TYR A C 1
ATOM 1430 O O . TYR A 1 182 ? -1.257 10.095 9.165 1.00 88.75 182 TYR A O 1
ATOM 1438 N N . LEU A 1 183 ? -2.733 11.025 10.573 1.00 91.44 183 LEU A N 1
ATOM 1439 C CA . LEU A 1 183 ? -3.880 10.877 9.670 1.00 91.44 183 LEU A CA 1
ATOM 1440 C C . LEU A 1 183 ? -3.693 11.623 8.345 1.00 91.44 183 LEU A C 1
ATOM 1442 O O . LEU A 1 183 ? -4.072 11.102 7.291 1.00 91.44 183 LEU A O 1
ATOM 1446 N N . LYS A 1 184 ? -3.117 12.831 8.373 1.00 91.94 184 LYS A N 1
ATOM 1447 C CA . LYS A 1 184 ? -2.810 13.604 7.161 1.00 91.94 184 LYS A CA 1
ATOM 1448 C C . LYS A 1 184 ? -1.842 12.833 6.264 1.00 91.94 184 LYS A C 1
ATOM 1450 O O . LYS A 1 184 ? -2.102 12.696 5.068 1.00 91.94 184 LYS A O 1
ATOM 1455 N N . ASN A 1 185 ? -0.782 12.272 6.841 1.00 91.44 185 ASN A N 1
ATOM 1456 C CA . ASN A 1 185 ? 0.194 11.479 6.101 1.00 91.44 185 ASN A CA 1
ATOM 1457 C C . ASN A 1 185 ? -0.406 10.182 5.548 1.00 91.44 185 ASN A C 1
ATOM 1459 O O . ASN A 1 185 ? -0.201 9.886 4.371 1.00 91.44 185 ASN A O 1
ATOM 1463 N N . ILE A 1 186 ? -1.207 9.454 6.337 1.00 93.06 186 ILE A N 1
ATOM 1464 C CA . ILE A 1 186 ? -1.946 8.280 5.846 1.00 93.06 186 ILE A CA 1
ATOM 1465 C C . ILE A 1 186 ? -2.785 8.658 4.628 1.00 93.06 186 ILE A C 1
ATOM 1467 O O . ILE A 1 186 ? -2.701 7.992 3.600 1.00 93.06 186 ILE A O 1
ATOM 1471 N N . ARG A 1 187 ? -3.584 9.729 4.711 1.00 94.19 187 ARG A N 1
ATOM 1472 C CA . ARG A 1 187 ? -4.452 10.162 3.605 1.00 94.19 187 ARG A CA 1
ATOM 1473 C C . ARG A 1 187 ? -3.647 10.531 2.364 1.00 94.19 187 ARG A C 1
ATOM 1475 O O . ARG A 1 187 ? -4.018 10.113 1.269 1.00 94.19 187 ARG A O 1
ATOM 1482 N N . ALA A 1 188 ? -2.545 11.262 2.528 1.00 93.00 188 ALA A N 1
ATOM 1483 C CA . ALA A 1 188 ? -1.672 11.654 1.427 1.00 93.00 188 ALA A CA 1
ATOM 1484 C C . ALA A 1 188 ? -1.047 10.434 0.731 1.00 93.00 188 ALA A C 1
ATOM 1486 O O . ALA A 1 188 ? -1.181 10.279 -0.485 1.00 93.00 188 ALA A O 1
ATOM 1487 N N . VAL A 1 189 ? -0.440 9.523 1.500 1.00 92.56 189 VAL A N 1
ATOM 1488 C CA . VAL A 1 189 ? 0.172 8.297 0.965 1.00 92.56 189 VAL A CA 1
ATOM 1489 C C . VAL A 1 189 ? -0.896 7.409 0.328 1.00 92.56 189 VAL A C 1
ATOM 1491 O O . VAL A 1 189 ? -0.749 6.999 -0.822 1.00 92.56 189 VAL A O 1
ATOM 1494 N N . ARG A 1 190 ? -2.024 7.178 1.011 1.00 93.75 190 ARG A N 1
ATOM 1495 C CA . ARG A 1 190 ? -3.142 6.373 0.497 1.00 93.75 190 ARG A CA 1
ATOM 1496 C C . ARG A 1 190 ? -3.683 6.922 -0.820 1.00 93.75 190 ARG A C 1
ATOM 1498 O O . ARG A 1 190 ? -3.974 6.138 -1.723 1.00 93.75 190 ARG A O 1
ATOM 1505 N N . LYS A 1 191 ? -3.824 8.246 -0.939 1.00 92.31 191 LYS A N 1
ATOM 1506 C CA . LYS A 1 191 ? -4.283 8.915 -2.164 1.00 92.31 191 LYS A CA 1
ATOM 1507 C C . LYS A 1 191 ? -3.298 8.704 -3.309 1.00 92.31 191 LYS A C 1
ATOM 1509 O O . LYS A 1 191 ? -3.729 8.255 -4.365 1.00 92.31 191 LYS A O 1
ATOM 1514 N N . ALA A 1 192 ? -2.009 8.954 -3.082 1.00 90.25 192 ALA A N 1
ATOM 1515 C CA . ALA A 1 192 ? -0.976 8.789 -4.103 1.00 90.25 192 ALA A CA 1
ATOM 1516 C C . ALA A 1 192 ? -0.866 7.331 -4.586 1.00 90.25 192 ALA A C 1
ATOM 1518 O O . ALA A 1 192 ? -0.788 7.064 -5.782 1.00 90.25 192 ALA A O 1
ATOM 1519 N N . TYR A 1 193 ? -0.912 6.371 -3.662 1.00 91.62 193 TYR A N 1
ATOM 1520 C CA . TYR A 1 193 ? -0.679 4.958 -3.963 1.00 91.62 193 TYR A CA 1
ATOM 1521 C C . TYR A 1 193 ? -1.882 4.285 -4.646 1.00 91.62 193 TYR A C 1
ATOM 1523 O O . TYR A 1 193 ? -1.708 3.408 -5.486 1.00 91.62 193 TYR A O 1
ATOM 1531 N N . ASN A 1 194 ? -3.108 4.756 -4.392 1.00 89.94 194 ASN A N 1
ATOM 1532 C CA . ASN A 1 194 ? -4.328 4.253 -5.041 1.00 89.94 194 ASN A CA 1
ATOM 1533 C C . ASN A 1 194 ? -4.391 4.441 -6.565 1.00 89.94 194 ASN A C 1
ATOM 1535 O O . ASN A 1 194 ? -5.320 3.955 -7.213 1.00 89.94 194 ASN A O 1
ATOM 1539 N N . GLU A 1 195 ? -3.466 5.200 -7.138 1.00 89.00 195 GLU A N 1
ATOM 1540 C CA . GLU A 1 195 ? -3.470 5.547 -8.557 1.00 89.00 195 GLU A CA 1
ATOM 1541 C C . GLU A 1 195 ? -2.590 4.608 -9.398 1.00 89.00 195 GLU A C 1
ATOM 1543 O O . GLU A 1 195 ? -2.655 4.625 -10.637 1.00 89.00 195 GLU A O 1
ATOM 1548 N N . TYR A 1 196 ? -1.816 3.755 -8.726 1.00 91.94 196 TYR A N 1
ATOM 1549 C CA . TYR A 1 196 ? -0.983 2.721 -9.322 1.00 91.94 196 TYR A CA 1
ATOM 1550 C C . TYR A 1 196 ? -1.747 1.397 -9.426 1.00 91.94 196 TYR A C 1
ATOM 1552 O O . TYR A 1 196 ? -2.583 1.066 -8.591 1.00 91.94 196 TYR A O 1
ATOM 1560 N N . SER A 1 197 ? -1.460 0.632 -10.478 1.00 93.75 197 SER A N 1
ATOM 1561 C CA . SER A 1 197 ? -1.834 -0.786 -10.538 1.00 93.75 197 SER A CA 1
ATOM 1562 C C . SER A 1 197 ? -0.849 -1.621 -9.724 1.00 93.75 197 SER A C 1
ATOM 1564 O O . SER A 1 197 ? 0.310 -1.226 -9.615 1.00 93.75 197 SER A O 1
ATOM 1566 N N . ASP A 1 198 ? -1.252 -2.808 -9.275 1.00 95.19 198 ASP A N 1
ATOM 1567 C CA . ASP A 1 198 ? -0.391 -3.728 -8.513 1.00 95.19 198 ASP A CA 1
ATOM 1568 C C . ASP A 1 198 ? 0.937 -4.028 -9.231 1.00 95.19 198 ASP A C 1
ATOM 1570 O O . ASP A 1 198 ? 2.008 -3.806 -8.673 1.00 95.19 198 ASP A O 1
ATOM 1574 N N . ALA A 1 199 ? 0.898 -4.360 -10.527 1.00 95.44 199 ALA A N 1
ATOM 1575 C CA . ALA A 1 199 ? 2.112 -4.531 -11.336 1.00 95.44 199 ALA A CA 1
ATOM 1576 C C . ALA A 1 199 ? 2.986 -3.261 -11.402 1.00 95.44 199 ALA A C 1
ATOM 1578 O O . ALA A 1 199 ? 4.211 -3.329 -11.426 1.00 95.44 199 ALA A O 1
ATOM 1579 N N . GLY A 1 200 ? 2.359 -2.080 -11.406 1.00 95.38 200 GLY A N 1
ATOM 1580 C CA . GLY A 1 200 ? 3.073 -0.801 -11.386 1.00 95.38 200 GLY A CA 1
ATOM 1581 C C . GLY A 1 200 ? 3.744 -0.548 -10.041 1.00 95.38 200 GLY A C 1
ATOM 1582 O O . GLY A 1 200 ? 4.864 -0.047 -10.002 1.00 95.38 200 GLY A O 1
ATOM 1583 N N . MET A 1 201 ? 3.087 -0.946 -8.952 1.00 95.06 201 MET A N 1
ATOM 1584 C CA . MET A 1 201 ? 3.640 -0.881 -7.606 1.00 95.06 201 MET A CA 1
ATOM 1585 C C . MET A 1 201 ? 4.805 -1.841 -7.407 1.00 95.06 201 MET A C 1
ATOM 1587 O O . MET A 1 201 ? 5.833 -1.419 -6.883 1.00 95.06 201 MET A O 1
ATOM 1591 N N . LEU A 1 202 ? 4.680 -3.089 -7.864 1.00 95.00 202 LEU A N 1
ATOM 1592 C CA . LEU A 1 202 ? 5.782 -4.052 -7.846 1.00 95.00 202 LEU A CA 1
ATOM 1593 C C . LEU A 1 202 ? 6.971 -3.539 -8.650 1.00 95.00 202 LEU A C 1
ATOM 1595 O O . LEU A 1 202 ? 8.089 -3.536 -8.149 1.00 95.00 202 LEU A O 1
ATOM 1599 N N . MET A 1 203 ? 6.724 -3.010 -9.852 1.00 95.31 203 MET A N 1
ATOM 1600 C CA . MET A 1 203 ? 7.778 -2.447 -10.694 1.00 95.31 203 MET A CA 1
ATOM 1601 C C . MET A 1 203 ? 8.540 -1.319 -9.972 1.00 95.31 203 MET A C 1
ATOM 1603 O O . MET A 1 203 ? 9.769 -1.282 -9.982 1.00 95.31 203 MET A O 1
ATOM 1607 N N . LEU A 1 204 ? 7.823 -0.408 -9.306 1.00 93.94 204 LEU A N 1
ATOM 1608 C CA . LEU A 1 204 ? 8.447 0.667 -8.533 1.00 93.94 204 LEU A CA 1
ATOM 1609 C C . LEU A 1 204 ? 9.212 0.143 -7.314 1.00 93.94 204 LEU A C 1
ATOM 1611 O O . LEU A 1 204 ? 10.319 0.616 -7.065 1.00 93.94 204 LEU A O 1
ATOM 1615 N N . SER A 1 205 ? 8.642 -0.812 -6.579 1.00 93.44 205 SER A N 1
ATOM 1616 C CA . SER A 1 205 ? 9.275 -1.442 -5.415 1.00 93.44 205 SER A CA 1
ATOM 1617 C C . SER A 1 205 ? 10.577 -2.139 -5.808 1.00 93.44 205 SER A C 1
ATOM 1619 O O . SER A 1 205 ? 11.631 -1.777 -5.295 1.00 93.44 205 SER A O 1
ATOM 1621 N N . TYR A 1 206 ? 10.545 -3.042 -6.789 1.00 93.56 206 TYR A N 1
ATOM 1622 C CA . TYR A 1 206 ? 11.717 -3.813 -7.208 1.00 93.56 206 TYR A CA 1
ATOM 1623 C C . TYR A 1 206 ? 12.855 -2.942 -7.731 1.00 93.56 206 TYR A C 1
ATOM 1625 O O . TYR A 1 206 ? 14.017 -3.211 -7.441 1.00 93.56 206 TYR A O 1
ATOM 1633 N N . ASN A 1 207 ? 12.538 -1.880 -8.472 1.00 93.31 207 ASN A N 1
ATOM 1634 C CA . ASN A 1 207 ? 13.561 -0.961 -8.951 1.00 93.31 207 ASN A CA 1
ATOM 1635 C C . ASN A 1 207 ? 14.142 -0.088 -7.823 1.00 93.31 207 ASN A C 1
ATOM 1637 O O . ASN A 1 207 ? 15.337 0.183 -7.813 1.00 93.31 207 ASN A O 1
ATOM 1641 N N . THR A 1 208 ? 13.310 0.363 -6.879 1.00 92.06 208 THR A N 1
ATOM 1642 C CA . THR A 1 208 ? 13.743 1.290 -5.815 1.00 92.06 208 THR A CA 1
ATOM 1643 C C . THR A 1 208 ? 14.447 0.563 -4.671 1.00 92.06 208 THR A C 1
ATOM 1645 O O . THR A 1 208 ? 15.400 1.084 -4.096 1.00 92.06 208 THR A O 1
ATOM 1648 N N . PHE A 1 209 ? 13.997 -0.647 -4.344 1.00 92.62 209 PHE A N 1
ATOM 1649 C CA . PHE A 1 209 ? 14.492 -1.440 -3.227 1.00 92.62 209 PHE A CA 1
ATOM 1650 C C . PHE A 1 209 ? 14.806 -2.879 -3.668 1.00 92.62 209 PHE A C 1
ATOM 1652 O O . PHE A 1 209 ? 14.173 -3.832 -3.205 1.00 92.62 209 PHE A O 1
ATOM 1659 N N . PRO A 1 210 ? 15.821 -3.067 -4.531 1.00 91.50 210 PRO A N 1
ATOM 1660 C CA . PRO A 1 210 ? 16.087 -4.347 -5.187 1.00 91.50 210 PRO A CA 1
ATOM 1661 C C . PRO A 1 210 ? 16.301 -5.505 -4.208 1.00 91.50 210 PRO A C 1
ATOM 1663 O O . PRO A 1 210 ? 15.877 -6.620 -4.495 1.00 91.50 210 PRO A O 1
ATOM 1666 N N . LYS A 1 211 ? 16.857 -5.249 -3.014 1.00 92.62 211 LYS A N 1
ATOM 1667 C CA . LYS A 1 211 ? 17.047 -6.271 -1.967 1.00 92.62 211 LYS A CA 1
ATOM 1668 C C . LYS A 1 211 ? 15.759 -7.011 -1.579 1.00 92.62 211 LYS A C 1
ATOM 1670 O O . LYS A 1 211 ? 15.802 -8.155 -1.146 1.00 92.62 211 LYS A O 1
ATOM 1675 N N . TYR A 1 212 ? 14.596 -6.372 -1.722 1.00 91.19 212 TYR A N 1
ATOM 1676 C CA . TYR A 1 212 ? 13.313 -7.003 -1.411 1.00 91.19 212 TYR A CA 1
ATOM 1677 C C . TYR A 1 212 ? 12.756 -7.841 -2.566 1.00 91.19 212 TYR A C 1
ATOM 1679 O O . TYR A 1 212 ? 11.830 -8.618 -2.350 1.00 91.19 212 TYR A O 1
ATOM 1687 N N . ALA A 1 213 ? 13.335 -7.717 -3.762 1.00 87.88 213 ALA A N 1
ATOM 1688 C CA . ALA A 1 213 ? 12.987 -8.491 -4.946 1.00 87.88 213 ALA A CA 1
ATOM 1689 C C . ALA A 1 213 ? 13.781 -9.803 -5.076 1.00 87.88 213 ALA A C 1
ATOM 1691 O O . ALA A 1 213 ? 13.426 -10.635 -5.902 1.00 87.88 213 ALA A O 1
ATOM 1692 N N . GLU A 1 214 ? 14.826 -10.016 -4.265 1.00 83.50 214 GLU A N 1
ATOM 1693 C CA . GLU A 1 214 ? 15.719 -11.194 -4.321 1.00 83.50 214 GLU A CA 1
ATOM 1694 C C . GLU A 1 214 ? 14.988 -12.542 -4.304 1.00 83.50 214 GLU A C 1
ATOM 1696 O O . GLU A 1 214 ? 15.469 -13.522 -4.861 1.00 83.50 214 GLU A O 1
ATOM 1701 N N . ARG A 1 215 ? 13.820 -12.599 -3.658 1.00 82.56 215 ARG A N 1
ATOM 1702 C CA . ARG A 1 215 ? 13.012 -13.817 -3.505 1.00 82.56 215 ARG A CA 1
ATOM 1703 C C . ARG A 1 215 ? 11.780 -13.838 -4.401 1.00 82.56 215 ARG A C 1
ATOM 1705 O O . ARG A 1 215 ? 10.845 -14.580 -4.116 1.00 82.56 215 ARG A O 1
ATOM 1712 N N . SER A 1 216 ? 11.721 -12.964 -5.400 1.00 87.12 216 SER A N 1
ATOM 1713 C CA . SER A 1 216 ? 10.527 -12.804 -6.211 1.00 87.12 216 SER A CA 1
ATOM 1714 C C . SER A 1 216 ? 10.583 -13.555 -7.524 1.00 87.12 216 SER A C 1
ATOM 1716 O O . SER A 1 216 ? 11.226 -13.131 -8.480 1.00 87.12 216 SER A O 1
ATOM 1718 N N . ASP A 1 217 ? 9.760 -14.595 -7.602 1.00 88.19 217 ASP A N 1
ATOM 1719 C CA . ASP A 1 217 ? 9.452 -15.291 -8.851 1.00 88.19 217 ASP A CA 1
ATOM 1720 C C . ASP A 1 217 ? 8.655 -14.402 -9.829 1.00 88.19 217 ASP A C 1
ATOM 1722 O O . ASP A 1 217 ? 8.602 -14.680 -11.024 1.00 88.19 217 ASP A O 1
ATOM 1726 N N . LEU A 1 218 ? 8.071 -13.296 -9.344 1.00 91.81 218 LEU A N 1
ATOM 1727 C CA . LEU A 1 218 ? 7.380 -12.294 -10.164 1.00 91.81 218 LEU A CA 1
ATOM 1728 C C . LEU A 1 218 ? 8.347 -11.275 -10.781 1.00 91.81 218 LEU A C 1
ATOM 1730 O O . LEU A 1 218 ? 7.946 -10.505 -11.657 1.00 91.81 218 LEU A O 1
ATOM 1734 N N . TYR A 1 219 ? 9.608 -11.235 -10.337 1.00 92.38 219 TYR A N 1
ATOM 1735 C CA . TYR A 1 219 ? 10.572 -10.232 -10.781 1.00 92.38 219 TYR A CA 1
ATOM 1736 C C . TYR A 1 219 ? 10.772 -10.257 -12.295 1.00 92.38 219 TYR A C 1
ATOM 1738 O O . TYR A 1 219 ? 10.623 -9.227 -12.950 1.00 92.38 219 TYR A O 1
ATOM 1746 N N . GLU A 1 220 ? 11.049 -11.435 -12.858 1.00 91.38 220 GLU A N 1
ATOM 1747 C CA . GLU A 1 220 ? 11.279 -11.599 -14.297 1.00 91.38 220 GLU A CA 1
ATOM 1748 C C . GLU A 1 220 ? 10.027 -11.276 -15.116 1.00 91.38 220 GLU A C 1
ATOM 1750 O O . GLU A 1 220 ? 10.119 -10.681 -16.190 1.00 91.38 220 GLU A O 1
ATOM 1755 N N . GLU A 1 221 ? 8.843 -11.596 -14.596 1.00 93.00 221 GLU A N 1
ATOM 1756 C C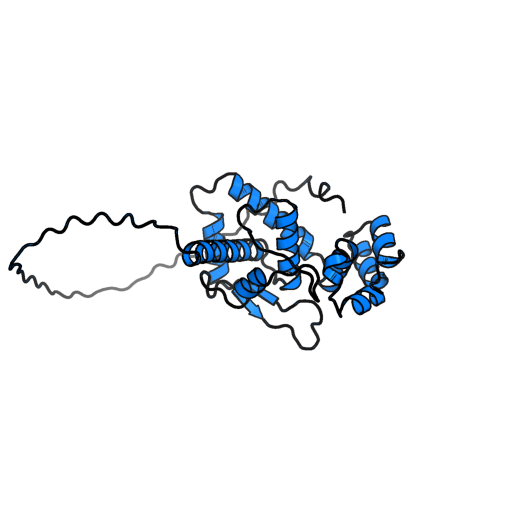A . GLU A 1 221 ? 7.577 -11.269 -15.246 1.00 93.00 221 GLU A CA 1
ATOM 1757 C C . GLU A 1 221 ? 7.348 -9.750 -15.305 1.00 93.00 221 GLU A C 1
ATOM 1759 O O . GLU A 1 221 ? 7.058 -9.197 -16.372 1.00 93.00 221 GLU A O 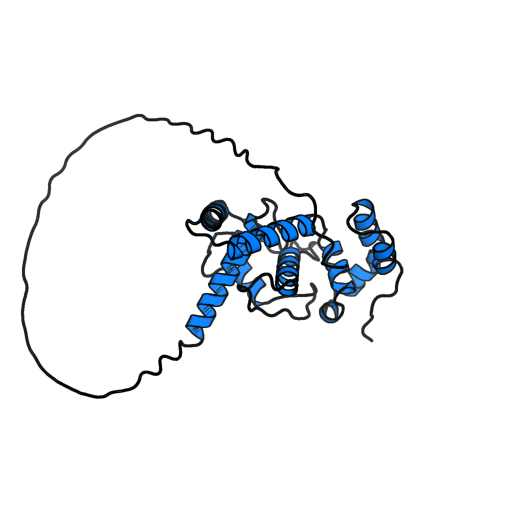1
ATOM 1764 N N . ILE A 1 222 ? 7.528 -9.056 -14.176 1.00 95.12 222 ILE A N 1
ATOM 1765 C CA . ILE A 1 222 ? 7.432 -7.595 -14.099 1.00 95.12 222 ILE A CA 1
ATOM 1766 C C . ILE A 1 222 ? 8.508 -6.941 -14.968 1.00 95.12 222 ILE A C 1
ATOM 1768 O O . ILE A 1 222 ? 8.215 -6.003 -15.713 1.00 95.12 222 ILE A O 1
ATOM 1772 N N . TYR A 1 223 ? 9.736 -7.458 -14.928 1.00 93.44 223 TYR A N 1
ATOM 1773 C CA . TYR A 1 223 ? 10.852 -6.958 -15.719 1.00 93.44 223 TYR A CA 1
ATOM 1774 C C . TYR A 1 223 ? 10.604 -7.130 -17.223 1.00 93.44 223 TYR A C 1
ATOM 1776 O O . TYR A 1 223 ? 10.861 -6.203 -17.994 1.00 93.44 223 TYR A O 1
ATOM 1784 N N . ALA A 1 224 ? 10.053 -8.261 -17.665 1.00 93.88 224 ALA A N 1
ATOM 1785 C CA . ALA A 1 224 ? 9.689 -8.489 -19.064 1.00 93.88 224 ALA A CA 1
ATOM 1786 C C . ALA A 1 224 ? 8.597 -7.519 -19.550 1.00 93.88 224 ALA A C 1
ATOM 1788 O O . ALA A 1 224 ? 8.601 -7.107 -20.710 1.00 93.88 224 ALA A O 1
ATOM 1789 N N . GLN A 1 225 ? 7.690 -7.107 -18.661 1.00 95.44 225 GLN A N 1
ATOM 1790 C CA . GLN A 1 225 ? 6.595 -6.181 -18.965 1.00 95.44 225 GLN A CA 1
ATOM 1791 C C . GLN A 1 225 ? 6.922 -4.705 -18.667 1.00 95.44 225 GLN A C 1
ATOM 1793 O O . GLN A 1 225 ? 6.074 -3.831 -18.891 1.00 95.44 225 GLN A O 1
ATOM 1798 N N . ARG A 1 226 ? 8.134 -4.396 -18.185 1.00 95.75 226 ARG A N 1
ATOM 1799 C CA . ARG A 1 226 ? 8.488 -3.087 -17.605 1.00 95.75 226 ARG A CA 1
ATOM 1800 C C . ARG A 1 226 ? 8.213 -1.900 -18.524 1.00 95.75 226 ARG A C 1
ATOM 1802 O O . ARG A 1 226 ? 7.675 -0.897 -18.072 1.00 95.75 226 ARG A O 1
ATOM 1809 N N . GLU A 1 227 ? 8.483 -2.015 -19.824 1.00 96.62 227 GLU A N 1
ATOM 1810 C CA . GLU A 1 227 ? 8.229 -0.927 -20.776 1.00 96.62 227 GLU A CA 1
ATOM 1811 C C . GLU A 1 227 ? 6.728 -0.624 -20.898 1.00 96.62 227 GLU A C 1
ATOM 1813 O O . GLU A 1 227 ? 6.309 0.537 -20.886 1.00 96.62 227 GLU A O 1
ATOM 1818 N N . ALA A 1 228 ? 5.888 -1.659 -20.971 1.00 97.19 228 ALA A N 1
ATOM 1819 C CA . ALA A 1 228 ? 4.440 -1.500 -21.058 1.00 97.19 228 ALA A CA 1
ATOM 1820 C C . ALA A 1 228 ? 3.861 -0.905 -19.764 1.00 97.19 228 ALA A C 1
ATOM 1822 O O . ALA A 1 228 ? 2.980 -0.039 -19.815 1.00 97.19 228 ALA A O 1
ATOM 1823 N N . ILE A 1 229 ? 4.364 -1.343 -18.607 1.00 96.88 229 ILE A N 1
ATOM 1824 C CA . ILE A 1 229 ? 3.961 -0.825 -17.297 1.00 96.88 229 ILE A CA 1
ATOM 1825 C C . ILE A 1 229 ? 4.409 0.640 -17.147 1.00 96.88 229 ILE A C 1
ATOM 1827 O O . ILE A 1 229 ? 3.573 1.505 -16.874 1.00 96.88 229 ILE A O 1
ATOM 1831 N N . ALA A 1 230 ? 5.682 0.950 -17.400 1.00 96.94 230 ALA A N 1
ATOM 1832 C CA . ALA A 1 230 ? 6.233 2.304 -17.327 1.00 96.94 230 ALA A CA 1
ATOM 1833 C C . ALA A 1 230 ? 5.512 3.270 -18.276 1.00 96.94 230 ALA A C 1
ATOM 1835 O O . ALA A 1 230 ? 5.161 4.380 -17.878 1.00 96.94 230 ALA A O 1
ATOM 1836 N N . ASN A 1 231 ? 5.178 2.837 -19.495 1.00 97.25 231 ASN A N 1
ATOM 1837 C CA . ASN A 1 231 ? 4.392 3.643 -20.430 1.00 97.25 231 ASN A CA 1
ATOM 1838 C C . ASN A 1 231 ? 3.004 3.993 -19.881 1.00 97.25 231 ASN A C 1
ATOM 1840 O O . ASN A 1 231 ? 2.538 5.123 -20.044 1.00 97.25 231 ASN A O 1
ATOM 1844 N N . LYS A 1 232 ? 2.323 3.045 -19.220 1.00 96.19 232 LYS A N 1
ATOM 1845 C CA . LYS A 1 232 ? 1.030 3.313 -18.567 1.00 96.19 232 LYS A CA 1
ATOM 1846 C C . LYS A 1 232 ? 1.182 4.328 -17.432 1.00 96.19 232 LYS A C 1
ATOM 1848 O O . LYS A 1 232 ? 0.324 5.198 -17.300 1.00 96.19 232 LYS A O 1
ATOM 1853 N N . LEU A 1 233 ? 2.250 4.240 -16.639 1.00 95.38 233 LEU A N 1
ATOM 1854 C CA . LEU A 1 233 ? 2.522 5.187 -15.552 1.00 95.38 233 LEU A CA 1
ATOM 1855 C C . LEU A 1 233 ? 2.838 6.593 -16.078 1.00 95.38 233 LEU A C 1
ATOM 1857 O O . LEU A 1 233 ? 2.256 7.562 -15.589 1.00 95.38 233 LEU A O 1
ATOM 1861 N N . LEU A 1 234 ? 3.676 6.702 -17.112 1.00 96.00 234 LEU A N 1
ATOM 1862 C CA . LEU A 1 234 ? 4.031 7.974 -17.748 1.00 96.00 234 LEU A CA 1
ATOM 1863 C C . LEU A 1 234 ? 2.800 8.651 -18.362 1.00 96.00 234 LEU A C 1
ATOM 1865 O O . LEU A 1 234 ? 2.549 9.826 -18.113 1.00 96.00 234 LEU A O 1
ATOM 1869 N N . LYS A 1 235 ? 1.973 7.902 -19.107 1.00 95.69 235 LYS A N 1
ATOM 1870 C CA . LYS A 1 235 ? 0.722 8.425 -19.693 1.00 95.69 235 LYS A CA 1
ATOM 1871 C C . LYS A 1 235 ? -0.268 8.927 -18.641 1.00 95.69 235 LYS A C 1
ATOM 1873 O O . LYS A 1 235 ? -1.042 9.834 -18.926 1.00 95.69 235 LYS A O 1
ATOM 1878 N N . LYS A 1 236 ? -0.251 8.341 -17.442 1.00 93.50 236 LYS A N 1
ATOM 1879 C CA . LYS A 1 236 ? -1.059 8.777 -16.294 1.00 93.50 236 LYS A CA 1
ATOM 1880 C C . LYS A 1 236 ? -0.420 9.926 -15.499 1.00 93.50 236 LYS A C 1
ATOM 1882 O O . LYS A 1 236 ? -1.003 10.335 -14.501 1.00 93.50 236 LYS A O 1
ATOM 1887 N N . GLY A 1 237 ? 0.764 10.408 -15.890 1.00 93.31 237 GLY A N 1
ATOM 1888 C CA . GLY A 1 237 ? 1.501 11.453 -15.173 1.00 93.31 237 GLY A CA 1
ATOM 1889 C C . GLY A 1 237 ? 2.020 11.016 -13.800 1.00 93.31 237 GLY A C 1
ATOM 1890 O O . GLY A 1 237 ? 2.187 11.853 -12.922 1.00 93.31 237 GLY A O 1
ATOM 1891 N N . ARG A 1 238 ? 2.218 9.709 -13.579 1.00 91.69 238 ARG A N 1
ATOM 1892 C CA . ARG A 1 238 ? 2.678 9.159 -12.285 1.00 91.69 238 ARG A CA 1
ATOM 1893 C C . ARG A 1 238 ? 4.188 9.068 -12.161 1.00 91.69 238 ARG A C 1
ATOM 1895 O O . ARG A 1 238 ? 4.706 8.974 -11.058 1.00 91.69 238 ARG A O 1
ATOM 1902 N N . ILE A 1 239 ? 4.869 9.079 -13.296 1.00 93.69 239 ILE A N 1
ATOM 1903 C CA . ILE A 1 239 ? 6.318 9.164 -13.395 1.00 93.69 239 ILE A CA 1
ATOM 1904 C C . ILE A 1 239 ? 6.652 10.193 -14.470 1.00 93.69 239 ILE A C 1
ATOM 1906 O O . ILE A 1 239 ? 5.876 10.378 -15.413 1.00 93.69 239 ILE A O 1
ATOM 1910 N N . ASP A 1 240 ? 7.793 10.852 -14.328 1.00 95.38 240 ASP A N 1
ATOM 1911 C CA . ASP A 1 240 ? 8.345 11.719 -15.362 1.00 95.38 240 ASP A CA 1
ATOM 1912 C C . ASP A 1 240 ? 9.119 10.908 -16.425 1.00 95.38 240 ASP A C 1
ATOM 1914 O O . ASP A 1 240 ? 9.148 9.671 -16.424 1.00 95.38 240 ASP A O 1
ATOM 1918 N N . LYS A 1 241 ? 9.722 11.616 -17.386 1.00 96.50 241 LYS A N 1
ATOM 1919 C CA . LYS A 1 241 ? 10.487 10.998 -18.478 1.00 96.50 241 LYS A CA 1
ATOM 1920 C C . LYS A 1 241 ? 11.794 10.363 -18.012 1.00 96.50 241 LYS A C 1
ATOM 1922 O O . LYS A 1 241 ? 12.231 9.403 -18.644 1.00 96.50 241 LYS A O 1
ATOM 1927 N N . ASP A 1 242 ? 12.412 10.889 -16.963 1.00 95.88 242 ASP A N 1
ATOM 1928 C CA . ASP A 1 242 ? 13.683 10.372 -16.464 1.00 95.88 242 ASP A CA 1
ATOM 1929 C C . ASP A 1 242 ? 13.430 9.072 -15.704 1.00 95.88 242 ASP A C 1
ATOM 1931 O O . ASP A 1 242 ? 13.991 8.034 -16.048 1.00 95.88 242 ASP A O 1
ATOM 1935 N N . ARG A 1 243 ? 12.430 9.063 -14.821 1.00 94.88 243 ARG A N 1
ATOM 1936 C CA . ARG A 1 243 ? 11.955 7.858 -14.147 1.00 94.88 243 ARG A CA 1
ATOM 1937 C C . ARG A 1 243 ? 11.414 6.814 -15.126 1.00 94.88 243 ARG A C 1
ATOM 1939 O O . ARG A 1 243 ? 11.573 5.620 -14.891 1.00 94.88 243 ARG A O 1
ATOM 1946 N N . TYR A 1 244 ? 10.808 7.220 -16.244 1.00 97.06 244 TYR A N 1
ATOM 1947 C CA . TYR A 1 244 ? 10.461 6.285 -17.320 1.00 97.06 244 TYR A CA 1
ATOM 1948 C C . TYR A 1 244 ? 11.697 5.591 -17.902 1.00 97.06 244 TYR A C 1
ATOM 1950 O O . TYR A 1 244 ? 11.661 4.378 -18.093 1.00 97.06 244 TYR A O 1
ATOM 1958 N N . ARG A 1 245 ? 12.781 6.330 -18.180 1.00 95.44 245 ARG A N 1
ATOM 1959 C CA . ARG A 1 245 ? 14.026 5.745 -18.708 1.00 95.44 245 ARG A CA 1
ATOM 1960 C C . ARG A 1 245 ? 14.620 4.746 -17.722 1.00 95.44 245 ARG A C 1
ATOM 1962 O O . ARG A 1 245 ? 14.874 3.615 -18.123 1.00 95.44 245 ARG A O 1
ATOM 1969 N N . GLU A 1 246 ? 14.700 5.116 -16.447 1.00 94.50 246 GLU A N 1
ATOM 1970 C CA . GLU A 1 246 ? 15.181 4.229 -15.378 1.00 94.50 246 GLU A CA 1
ATOM 1971 C C . GLU A 1 246 ? 14.382 2.917 -15.297 1.00 94.50 246 GLU A C 1
ATOM 1973 O O . GLU A 1 246 ? 14.931 1.838 -15.086 1.00 94.50 246 GLU A O 1
ATOM 1978 N N . LEU A 1 247 ? 13.058 2.992 -15.453 1.00 95.31 247 LEU A N 1
ATOM 1979 C CA . LEU A 1 247 ? 12.184 1.829 -15.299 1.00 95.31 247 LEU A CA 1
ATOM 1980 C C . LEU A 1 247 ? 12.096 0.971 -16.565 1.00 95.31 247 LEU A C 1
ATOM 1982 O O . LEU A 1 247 ? 11.987 -0.246 -16.458 1.00 95.31 247 LEU A O 1
ATOM 1986 N N . ALA A 1 248 ? 12.102 1.582 -17.750 1.00 94.75 248 ALA A N 1
ATOM 1987 C CA . ALA A 1 248 ? 11.848 0.888 -19.011 1.00 94.75 248 ALA A CA 1
ATOM 1988 C C . ALA A 1 248 ? 13.126 0.510 -19.771 1.00 94.75 248 ALA A C 1
ATOM 1990 O O . ALA A 1 248 ? 13.178 -0.552 -20.395 1.00 94.75 248 ALA A O 1
ATOM 1991 N N . VAL A 1 249 ? 14.127 1.390 -19.751 1.00 91.31 249 VAL A N 1
ATOM 1992 C CA . VAL A 1 249 ? 15.299 1.329 -20.633 1.00 91.31 249 VAL A CA 1
ATOM 1993 C C . VAL A 1 249 ? 16.508 0.792 -19.887 1.00 91.31 249 VAL A C 1
ATOM 1995 O O . VAL A 1 249 ? 17.164 -0.122 -20.387 1.00 91.31 249 VAL A O 1
ATOM 1998 N N . ASP A 1 250 ? 16.775 1.337 -18.705 1.00 92.06 250 ASP A N 1
ATOM 1999 C CA . ASP A 1 250 ? 17.965 0.986 -17.944 1.00 92.06 250 ASP A CA 1
ATOM 2000 C C . ASP A 1 250 ? 17.901 -0.464 -17.452 1.00 92.06 250 ASP A C 1
ATOM 2002 O O . ASP A 1 250 ? 16.835 -1.047 -17.215 1.00 92.06 250 ASP A O 1
ATOM 2006 N N . GLU A 1 251 ? 19.074 -1.078 -17.326 1.00 86.94 251 GLU A N 1
ATOM 2007 C CA . GLU A 1 251 ? 19.171 -2.436 -16.823 1.00 86.94 251 GLU A CA 1
ATOM 2008 C C . GLU A 1 251 ? 18.916 -2.451 -15.314 1.00 86.94 251 GLU A C 1
ATOM 2010 O O . GLU A 1 251 ? 19.525 -1.704 -14.546 1.00 86.94 251 GLU A O 1
ATOM 2015 N N . TRP A 1 252 ? 17.991 -3.305 -14.882 1.00 88.06 252 TRP A N 1
ATOM 2016 C CA . TRP A 1 252 ? 17.743 -3.506 -13.463 1.00 88.06 252 TRP A CA 1
ATOM 2017 C C . TRP A 1 252 ? 18.733 -4.515 -12.894 1.00 88.06 252 TRP A C 1
ATOM 2019 O O . TRP A 1 252 ? 19.311 -5.319 -13.623 1.00 88.06 252 TRP A O 1
ATOM 2029 N N . HIS A 1 253 ? 18.901 -4.502 -11.574 1.00 81.31 253 HIS A N 1
ATOM 2030 C CA . HIS A 1 253 ? 19.749 -5.478 -10.899 1.00 81.31 253 HIS A CA 1
ATOM 2031 C C . HIS A 1 253 ? 19.284 -6.904 -11.204 1.00 81.31 253 HIS A C 1
ATOM 2033 O O . HIS A 1 253 ? 18.101 -7.213 -11.118 1.00 81.31 253 HIS A O 1
ATOM 2039 N N . ARG A 1 254 ? 20.217 -7.784 -11.557 1.00 73.06 254 ARG A N 1
ATOM 2040 C CA . ARG A 1 254 ? 19.945 -9.212 -11.717 1.00 73.06 254 ARG A CA 1
ATOM 2041 C C . ARG A 1 254 ? 20.807 -9.970 -10.728 1.00 73.06 254 ARG A C 1
ATOM 2043 O O . ARG A 1 254 ? 22.016 -9.752 -10.672 1.00 73.06 254 ARG A O 1
ATOM 2050 N N . TRP A 1 255 ? 20.175 -10.831 -9.947 1.00 70.00 255 TRP A N 1
ATOM 2051 C CA . TRP A 1 255 ? 20.862 -11.736 -9.037 1.00 70.00 255 TRP A CA 1
ATOM 2052 C C . TRP A 1 255 ? 21.408 -12.898 -9.879 1.00 70.00 255 TRP A C 1
ATOM 2054 O O . TRP A 1 255 ? 20.639 -13.542 -10.592 1.00 70.00 255 TRP A O 1
ATOM 2064 N N . GLN A 1 256 ? 22.734 -13.072 -9.893 1.00 53.75 256 GLN A N 1
ATOM 2065 C CA . GLN A 1 256 ? 23.415 -14.189 -10.565 1.00 53.75 256 GLN A CA 1
ATOM 2066 C C . GLN A 1 256 ? 23.467 -15.420 -9.666 1.00 53.75 256 GLN A C 1
ATOM 2068 O O . GLN A 1 256 ? 23.664 -15.236 -8.444 1.00 53.75 256 GLN A O 1
#

Organism: NCBI:txid937775

Sequence (256 aa):
MNYDEINDNMADEDMTDNTDINNNTSGEDMTDNTGSREINNDPSGEDMTDNTGSREINNDPSGDEKSGDLKFALENSVLLVLGANKKKISLLLLEKIFFVLKLKEVSGYTEFEFHPHVMGEYSVQLEDAVINPEYLKGAWKYTLPDSDDHYSGGHIVLTESGRDMYRKSIHRPGADEDFKGYLKNIRAVRKAYNEYSDAGMLMLSYNTFPKYAERSDLYEEIYAQREAIANKLLKKGRIDKDRYRELAVDEWHRWQ

Radius of gyration: 26.24 Å; chains: 1; bounding box: 72×41×82 Å

pLDDT: mean 77.81, std 24.33, range [28.14, 98.56]

Secondary structure (DSSP, 8-state):
--TT---S------------------------------------------------------HHHHHHHHHHHHHHHHHHHHHT-SS-EEHHHHHHHHHHHHHTT--TT-----EEETTEEE-HHHHHHHHS-SSSTTSEEEEPPPTT-SSS--EEEE-HHHHHHHHHHHT-TT--HHHHHHHHHHHHHHHHHTTS-HHHHHHHHHHH-GGGTTT-TTHHHHHHTHHHHHHHHHHTTSS-HHHHHHHHTSPPP---